Protein AF-A0A2E0QUL5-F1 (afdb_monomer_lite)

Sequence (202 aa):
MITRKQAISIVAEHWNKSILQDGDEFHPSSVELPEECDFWVIHGNSKAYLVDGDHQRLAVGEGGYVVDADTGALEIAGSAQDVLDILQDCRDDKVANGKNYVLAGGTGSRAFHEISAFRKVFACGVHRAREMLKAPERYWFTGKRRLLVSYQAEFEALDIPSEVILLDDVSDVITINWSSRFKWDLQSLSNRIQSVQSDKAK

Structure (mmCIF, N/CA/C/O backbone):
data_AF-A0A2E0QUL5-F1
#
_entry.id   AF-A0A2E0QUL5-F1
#
loop_
_atom_site.group_PDB
_atom_site.id
_atom_site.type_symbol
_atom_site.label_atom_id
_atom_site.label_alt_id
_atom_site.label_comp_id
_atom_site.label_asym_id
_atom_site.label_entity_id
_atom_site.label_seq_id
_atom_site.pdbx_PDB_ins_code
_atom_site.Cartn_x
_atom_site.Cartn_y
_atom_site.Cartn_z
_atom_site.occupancy
_atom_site.B_iso_or_equiv
_atom_site.auth_seq_id
_atom_site.auth_comp_id
_atom_site.auth_asym_id
_atom_site.auth_atom_id
_atom_site.pdbx_PDB_model_num
ATOM 1 N N . MET A 1 1 ? -22.823 -4.609 6.537 1.00 86.50 1 MET A N 1
ATOM 2 C CA . MET A 1 1 ? -22.576 -3.372 7.295 1.00 86.50 1 MET A CA 1
ATOM 3 C C . MET A 1 1 ? -22.876 -3.481 8.795 1.00 86.50 1 MET A C 1
ATOM 5 O O . MET A 1 1 ? -24.026 -3.661 9.190 1.00 86.50 1 MET A O 1
ATOM 9 N N . ILE A 1 2 ? -21.844 -3.369 9.631 1.00 92.94 2 ILE A N 1
ATOM 10 C CA . ILE A 1 2 ? -21.893 -3.238 11.084 1.00 92.94 2 ILE A CA 1
ATOM 11 C C . ILE A 1 2 ? -22.369 -1.837 11.476 1.00 92.94 2 ILE A C 1
ATOM 13 O O . ILE A 1 2 ? -22.166 -0.848 10.770 1.00 92.94 2 ILE A O 1
ATOM 17 N N . THR A 1 3 ? -22.998 -1.748 12.638 1.00 94.25 3 THR A N 1
ATOM 18 C CA . THR A 1 3 ? -23.490 -0.490 13.203 1.00 94.25 3 THR A CA 1
ATOM 19 C C . THR A 1 3 ? -22.372 0.320 13.856 1.00 94.25 3 THR A C 1
ATOM 21 O O . THR A 1 3 ? -21.373 -0.235 14.315 1.00 94.25 3 THR A O 1
ATOM 24 N N . ARG A 1 4 ? -22.609 1.626 14.038 1.00 94.25 4 ARG A N 1
ATOM 25 C CA . ARG A 1 4 ? -21.752 2.519 14.837 1.00 94.25 4 ARG A CA 1
ATOM 26 C C . ARG A 1 4 ? -21.371 1.912 16.193 1.00 94.25 4 ARG A C 1
ATOM 28 O O . ARG A 1 4 ? -20.218 1.970 16.602 1.00 94.25 4 ARG A O 1
ATOM 35 N N . LYS A 1 5 ? -22.342 1.311 16.891 1.00 95.81 5 LYS A N 1
ATOM 36 C CA . LYS A 1 5 ? -22.128 0.699 18.211 1.00 95.81 5 LYS A CA 1
ATOM 37 C C . LYS A 1 5 ? -21.203 -0.520 18.134 1.00 95.81 5 LYS A C 1
ATOM 39 O O . LYS A 1 5 ? -20.378 -0.702 19.020 1.00 95.81 5 LYS A O 1
ATOM 44 N N . GLN A 1 6 ? -21.330 -1.334 17.087 1.00 96.06 6 GLN A N 1
ATOM 45 C CA . GLN A 1 6 ? -20.451 -2.485 16.865 1.00 96.06 6 GLN A CA 1
ATOM 46 C C . GLN A 1 6 ? -19.026 -2.046 16.520 1.00 96.06 6 GLN A C 1
ATOM 48 O O . GLN A 1 6 ? -18.092 -2.591 17.092 1.00 96.06 6 GLN A O 1
ATOM 53 N N . ALA A 1 7 ? -18.858 -1.026 15.672 1.00 95.06 7 ALA A N 1
ATOM 54 C CA . ALA A 1 7 ? -17.540 -0.479 15.34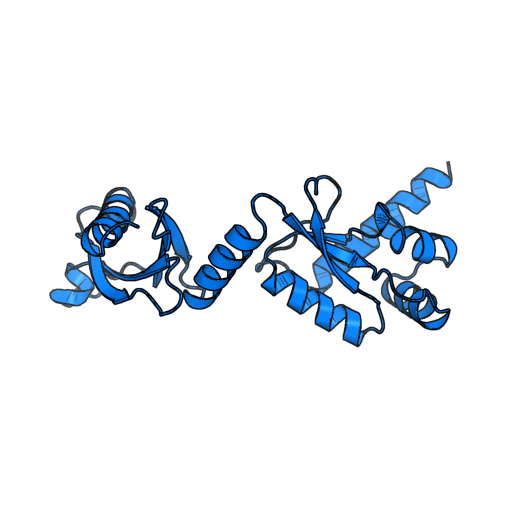8 1.00 95.06 7 ALA A CA 1
ATOM 55 C C . ALA A 1 7 ? -16.811 0.048 16.600 1.00 95.06 7 ALA A C 1
ATOM 57 O O . ALA A 1 7 ? -15.650 -0.279 16.822 1.00 95.06 7 ALA A O 1
ATOM 58 N N . ILE A 1 8 ? -17.518 0.776 17.476 1.00 94.94 8 ILE A N 1
ATOM 59 C CA . ILE A 1 8 ? -16.971 1.218 18.773 1.00 94.94 8 ILE A CA 1
ATOM 60 C C . ILE A 1 8 ? -16.592 0.018 19.653 1.00 94.94 8 ILE A C 1
ATOM 62 O O . ILE A 1 8 ? -15.535 0.037 20.275 1.00 94.94 8 ILE A O 1
ATOM 66 N N . SER A 1 9 ? -17.430 -1.025 19.701 1.00 95.38 9 SER A N 1
ATOM 67 C CA . SER A 1 9 ? -17.146 -2.238 20.486 1.00 95.38 9 SER A CA 1
ATOM 68 C C . SER A 1 9 ? -15.865 -2.926 20.024 1.00 95.38 9 SER A C 1
ATOM 70 O O . SER A 1 9 ? -15.058 -3.309 20.858 1.00 95.38 9 SER A O 1
ATOM 72 N N . ILE A 1 10 ? -15.646 -3.029 18.709 1.00 95.38 10 ILE A N 1
ATOM 73 C CA . ILE A 1 10 ? -14.434 -3.628 18.132 1.00 95.38 10 ILE A CA 1
ATOM 74 C C . ILE A 1 10 ? -13.181 -2.873 18.594 1.00 95.38 10 ILE A C 1
ATOM 76 O O . ILE A 1 10 ? -12.222 -3.495 19.053 1.00 95.38 10 ILE A O 1
ATOM 80 N N . VAL A 1 11 ? -13.202 -1.537 18.534 1.00 93.38 11 VAL A N 1
ATOM 81 C CA . VAL A 1 11 ? -12.082 -0.703 19.003 1.00 93.38 11 VAL A CA 1
ATOM 82 C C . VAL A 1 11 ? -11.875 -0.854 20.511 1.00 93.38 11 VAL A C 1
ATOM 84 O O . VAL A 1 11 ? -10.752 -1.075 20.957 1.00 93.38 11 VAL A O 1
ATOM 87 N N . ALA A 1 12 ? -12.948 -0.806 21.305 1.00 91.25 12 ALA A N 1
ATOM 88 C CA . ALA A 1 12 ? -12.865 -0.965 22.756 1.00 91.25 12 ALA A CA 1
ATOM 89 C C . ALA A 1 12 ? -12.333 -2.352 23.165 1.00 91.25 12 ALA A C 1
ATOM 91 O O . ALA A 1 12 ? -11.541 -2.472 24.096 1.00 91.25 12 ALA A O 1
ATOM 92 N N . GLU A 1 13 ? -12.724 -3.413 22.460 1.00 91.56 13 GLU A N 1
ATOM 93 C CA . GLU A 1 13 ? -12.212 -4.767 22.688 1.00 91.56 13 GLU A CA 1
ATOM 94 C C . GLU A 1 13 ? -10.731 -4.904 22.334 1.00 91.56 13 GLU A C 1
ATOM 96 O O . GLU A 1 13 ? -10.014 -5.636 23.018 1.00 91.56 13 GLU A O 1
ATOM 101 N N . HIS A 1 14 ? -10.271 -4.228 21.278 1.00 89.75 14 HIS A N 1
ATOM 102 C CA . HIS A 1 14 ? -8.849 -4.150 20.955 1.00 89.75 14 HIS A CA 1
ATOM 103 C C . HIS A 1 14 ? -8.080 -3.422 22.064 1.00 89.75 14 HIS A C 1
ATOM 105 O O . HIS A 1 14 ? -7.112 -3.960 22.599 1.00 89.75 14 HIS A O 1
ATOM 111 N N . TRP A 1 15 ? -8.566 -2.247 22.464 1.00 87.25 15 TRP A N 1
ATOM 112 C CA . TRP A 1 15 ? -7.977 -1.422 23.516 1.00 87.25 15 TRP A CA 1
ATOM 113 C C . TRP A 1 15 ? -7.813 -2.180 24.834 1.00 87.25 15 TRP A C 1
ATOM 115 O O . TRP A 1 15 ? -6.724 -2.222 25.398 1.00 87.25 15 TRP A O 1
ATOM 125 N N . ASN A 1 16 ? -8.865 -2.873 25.276 1.00 82.25 16 ASN A N 1
ATOM 126 C CA . ASN A 1 16 ? -8.864 -3.640 26.523 1.00 82.25 16 ASN A CA 1
ATOM 127 C C . ASN A 1 16 ? -7.879 -4.823 26.520 1.00 82.25 16 ASN A C 1
ATOM 129 O O . ASN A 1 16 ? -7.584 -5.379 27.576 1.00 82.25 16 ASN A O 1
ATOM 133 N N . LYS A 1 17 ? -7.395 -5.250 25.347 1.00 83.19 17 LYS A N 1
ATOM 134 C CA . LYS A 1 17 ? -6.366 -6.294 25.214 1.00 83.19 17 LYS A CA 1
ATOM 135 C C . LYS A 1 17 ? -4.947 -5.723 25.200 1.00 83.19 17 LYS A C 1
ATOM 137 O O . LYS A 1 17 ? -3.993 -6.495 25.295 1.00 83.19 17 LYS A O 1
ATOM 142 N N . SER A 1 18 ? -4.789 -4.408 25.059 1.00 73.56 18 SER A N 1
ATOM 143 C CA . SER A 1 18 ? -3.479 -3.770 25.031 1.00 73.56 18 SER A CA 1
ATOM 144 C C . SER A 1 18 ? -2.896 -3.686 26.439 1.00 73.56 18 SER A C 1
ATOM 146 O O . SER A 1 18 ? -3.459 -3.069 27.338 1.00 73.56 18 SER A O 1
ATOM 148 N N . ILE A 1 19 ? -1.715 -4.280 26.619 1.00 59.84 19 ILE A N 1
ATOM 149 C CA . ILE A 1 19 ? -0.973 -4.279 27.893 1.00 59.84 19 ILE A CA 1
ATOM 150 C C . ILE A 1 19 ? -0.558 -2.848 28.289 1.00 59.84 19 ILE A C 1
ATOM 152 O O . ILE A 1 19 ? -0.319 -2.565 29.459 1.00 59.84 19 ILE A O 1
ATOM 156 N N . LEU A 1 20 ? -0.490 -1.931 27.318 1.00 63.38 20 LEU A N 1
ATOM 157 C CA . LEU A 1 20 ? -0.148 -0.524 27.539 1.00 63.38 20 LEU A CA 1
ATOM 158 C C . LEU A 1 20 ? -1.301 0.287 28.153 1.00 63.38 20 LEU A C 1
ATOM 160 O O . LEU A 1 20 ? -1.063 1.386 28.643 1.00 63.38 20 LEU A O 1
ATOM 164 N N . GLN A 1 21 ? -2.523 -0.248 28.125 1.00 64.06 21 GLN A N 1
ATOM 165 C CA . GLN A 1 21 ? -3.767 0.433 28.495 1.00 64.06 21 GLN A CA 1
ATOM 166 C C . GLN A 1 21 ? -4.356 -0.110 29.816 1.00 64.06 21 GLN A C 1
ATOM 168 O O . GLN A 1 21 ? -5.549 0.053 30.069 1.00 64.06 21 GLN A O 1
ATOM 173 N N . ASP A 1 22 ? -3.555 -0.817 30.629 1.00 64.75 22 ASP A N 1
ATOM 174 C CA . ASP A 1 22 ? -4.022 -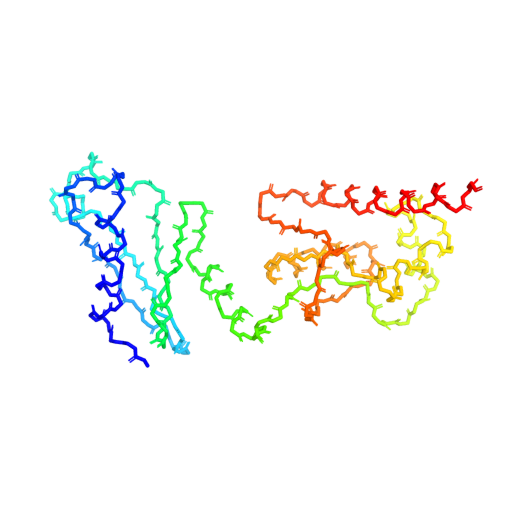1.636 31.760 1.00 64.75 22 ASP A CA 1
ATOM 175 C C . ASP A 1 22 ? -4.986 -0.881 32.700 1.00 64.75 22 ASP A C 1
ATOM 177 O O . ASP A 1 22 ? -4.625 0.081 33.389 1.00 64.75 22 ASP A O 1
ATOM 181 N N . GLY A 1 23 ? -6.242 -1.337 32.701 1.00 69.06 23 GLY A N 1
ATOM 182 C CA . GLY A 1 23 ? -7.331 -0.831 33.535 1.00 69.06 23 GLY A CA 1
ATOM 183 C C . GLY A 1 23 ? -8.095 0.390 33.009 1.00 69.06 23 GLY A C 1
ATOM 184 O O . GLY A 1 23 ? -9.089 0.754 33.637 1.00 69.06 23 GLY A O 1
ATOM 185 N N . ASP A 1 24 ? -7.697 1.001 31.887 1.00 78.69 24 ASP A N 1
ATOM 186 C CA . ASP A 1 24 ? -8.374 2.187 31.346 1.00 78.69 24 ASP A CA 1
ATOM 187 C C . ASP A 1 24 ? -9.424 1.852 30.279 1.00 78.69 24 ASP A C 1
ATOM 189 O O . ASP A 1 24 ? -9.176 1.134 29.312 1.00 78.69 24 ASP A O 1
ATOM 193 N N . GLU A 1 25 ? -10.611 2.443 30.428 1.00 88.12 25 GLU A N 1
ATOM 194 C CA . GLU A 1 25 ? -11.714 2.325 29.472 1.00 88.12 25 GLU A CA 1
ATOM 195 C C . GLU A 1 25 ? -11.458 3.206 28.238 1.00 88.12 25 GLU A C 1
ATOM 197 O O . GLU A 1 25 ? -11.188 4.404 28.369 1.00 88.12 25 GLU A O 1
ATOM 202 N N . PHE A 1 26 ? -11.603 2.641 27.036 1.00 90.38 26 PHE A N 1
ATOM 203 C CA . PHE A 1 26 ? -11.605 3.418 25.797 1.00 90.38 26 PHE A CA 1
ATOM 204 C C . PHE A 1 26 ? -12.812 4.361 25.730 1.00 90.38 26 PHE A C 1
ATOM 206 O O . PHE A 1 26 ? -13.955 3.952 25.941 1.00 90.38 26 PHE A O 1
ATOM 213 N N . HIS A 1 27 ? -12.573 5.610 25.342 1.00 91.25 27 HIS A N 1
ATOM 214 C CA . HIS A 1 27 ? -13.607 6.597 25.081 1.00 91.25 27 HIS A CA 1
ATOM 215 C C . HIS A 1 27 ? -13.456 7.187 23.671 1.00 91.25 27 HIS A C 1
ATOM 217 O O . HIS A 1 27 ? -12.424 7.795 23.368 1.00 91.25 27 HIS A O 1
ATOM 223 N N . PRO A 1 28 ? -14.467 7.049 22.793 1.00 92.31 28 PRO A N 1
ATOM 224 C CA . PRO A 1 28 ? -14.422 7.660 21.473 1.00 92.31 28 PRO A CA 1
ATOM 225 C C . PRO A 1 28 ? -14.626 9.178 21.572 1.00 92.31 28 PRO A C 1
ATOM 227 O O . PRO A 1 28 ? -15.587 9.640 22.184 1.00 92.31 28 PRO A O 1
ATOM 230 N N . SER A 1 29 ? -13.759 9.955 20.928 1.00 91.19 29 SER A N 1
ATOM 231 C CA . SER A 1 29 ? -13.902 11.407 20.770 1.00 91.19 29 SER A CA 1
ATOM 232 C C . SER A 1 29 ? -14.661 11.778 19.493 1.00 91.19 29 SER A C 1
ATOM 234 O O . SER A 1 29 ? -15.444 12.727 19.496 1.00 91.19 29 SER A O 1
ATOM 236 N N . SER A 1 30 ? -14.491 11.010 18.415 1.00 91.88 30 SER A N 1
ATOM 237 C CA . SER A 1 30 ? -15.282 11.128 17.189 1.00 91.88 30 SER A CA 1
ATOM 238 C C . SER A 1 30 ? -15.521 9.757 16.562 1.00 91.88 30 SER A C 1
ATOM 240 O O . SER A 1 30 ? -14.731 8.827 16.722 1.00 91.88 30 SER A O 1
ATOM 242 N N . VAL A 1 31 ? -16.666 9.612 15.895 1.00 93.31 31 VAL A N 1
ATOM 243 C CA . VAL A 1 31 ? -17.045 8.383 15.192 1.00 93.31 31 VAL A CA 1
ATOM 244 C C . VAL A 1 31 ? -17.824 8.775 13.956 1.00 93.31 31 VAL A C 1
ATOM 246 O O . VAL A 1 31 ? -18.965 9.232 14.062 1.00 93.31 31 VAL A O 1
ATOM 249 N N . GLU A 1 32 ? -17.208 8.572 12.806 1.00 92.31 32 GLU A N 1
ATOM 250 C CA . GLU A 1 32 ? -17.724 9.008 11.520 1.00 92.31 32 GLU A CA 1
ATOM 251 C C . GLU A 1 32 ? -17.756 7.832 10.549 1.00 92.31 32 GLU A C 1
ATOM 253 O O . GLU A 1 32 ? -16.922 6.929 10.594 1.00 92.31 32 GLU A O 1
ATOM 258 N N . LEU A 1 33 ? -18.756 7.839 9.674 1.00 88.44 33 LEU A N 1
ATOM 259 C CA . LEU A 1 33 ? -18.809 6.995 8.490 1.00 88.44 33 LEU A CA 1
ATOM 260 C C . LEU A 1 33 ? -18.821 7.968 7.310 1.00 88.44 33 LEU A C 1
ATOM 262 O O . LEU A 1 33 ? -19.890 8.506 7.012 1.00 88.44 33 LEU A O 1
ATOM 266 N N . PRO A 1 34 ? -17.650 8.291 6.730 1.00 79.75 34 PRO A N 1
ATOM 267 C CA . PRO A 1 34 ? -17.569 9.226 5.615 1.00 79.75 34 PRO A CA 1
ATOM 268 C C . PRO A 1 34 ? -18.486 8.795 4.463 1.00 79.75 34 PRO A C 1
ATOM 270 O O . PRO A 1 34 ? -18.696 7.598 4.252 1.00 79.75 34 PRO A O 1
ATOM 273 N N . GLU A 1 35 ? -19.025 9.764 3.718 1.00 66.38 35 GLU A N 1
ATOM 274 C CA . GLU A 1 35 ? -19.791 9.481 2.499 1.00 66.38 35 GLU A CA 1
ATOM 275 C C . GLU A 1 35 ? -18.907 8.676 1.522 1.00 66.38 35 GLU A C 1
ATOM 277 O O . GLU A 1 35 ? -17.715 8.956 1.401 1.00 66.38 35 GLU A O 1
ATOM 282 N N . GLU A 1 36 ? -19.480 7.646 0.882 1.00 64.38 36 GLU A N 1
ATOM 283 C CA . GLU A 1 36 ? -18.771 6.510 0.239 1.00 64.38 36 GLU A CA 1
ATOM 284 C C . GLU A 1 36 ? -18.286 5.452 1.261 1.00 64.38 36 GLU A C 1
ATOM 286 O O . GLU A 1 36 ? -17.096 5.208 1.497 1.00 64.38 36 GLU A O 1
ATOM 291 N N . CYS A 1 37 ? -19.305 4.863 1.900 1.00 64.88 37 CYS A N 1
ATOM 292 C CA . CYS A 1 37 ? -19.315 4.079 3.133 1.00 64.88 37 CYS A CA 1
ATOM 293 C C . CYS A 1 37 ? -18.681 2.680 3.047 1.00 64.88 37 CYS A C 1
ATOM 295 O O . CYS A 1 37 ? -19.397 1.683 2.968 1.00 64.88 37 CYS A O 1
ATOM 297 N N . ASP A 1 38 ? -17.364 2.591 3.192 1.00 86.12 38 ASP A N 1
ATOM 298 C CA . ASP A 1 38 ? -16.690 1.298 3.379 1.00 86.12 38 ASP A CA 1
ATOM 299 C C . ASP A 1 38 ? -16.093 1.096 4.776 1.00 86.12 38 ASP A C 1
ATOM 301 O O . ASP A 1 38 ? -15.853 -0.047 5.170 1.00 86.12 38 ASP A O 1
ATOM 305 N N . PHE A 1 39 ? -15.850 2.176 5.527 1.00 92.56 39 PHE A N 1
ATOM 306 C CA . PHE A 1 39 ? -15.102 2.124 6.784 1.00 92.56 39 PHE A CA 1
ATOM 307 C C . PHE A 1 39 ? -15.587 3.161 7.799 1.00 92.56 39 PHE A C 1
ATOM 309 O O 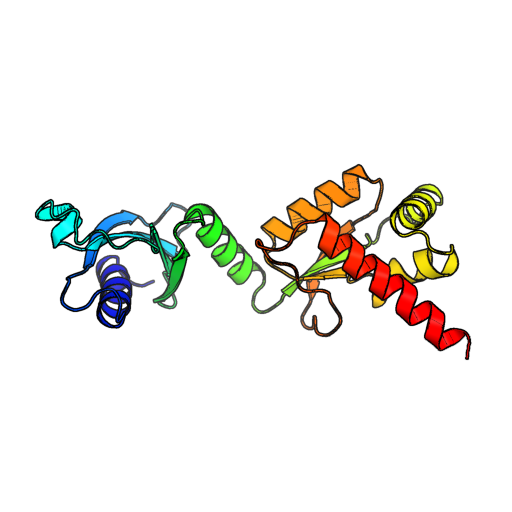. PHE A 1 39 ? -15.751 4.337 7.474 1.00 92.56 39 PHE A O 1
ATOM 316 N N . TRP A 1 40 ? -15.749 2.736 9.049 1.00 94.44 40 TRP A N 1
ATOM 317 C CA . TRP A 1 40 ? -15.887 3.632 10.192 1.00 94.44 40 TRP A CA 1
ATOM 318 C C . TRP A 1 40 ? -14.525 4.221 10.550 1.00 94.44 40 TRP A C 1
ATOM 320 O O . TRP A 1 40 ? -13.572 3.473 10.759 1.00 94.44 40 TRP A O 1
ATOM 330 N N . VAL A 1 41 ? -14.456 5.542 10.683 1.00 93.19 41 VAL A N 1
ATOM 331 C CA . VAL A 1 41 ? -13.294 6.258 11.214 1.00 93.19 41 VAL A CA 1
ATOM 332 C C . VAL A 1 41 ? -13.607 6.658 12.649 1.00 93.19 41 VAL A C 1
ATOM 334 O O . VAL A 1 41 ? -14.584 7.361 12.919 1.00 93.19 41 VAL A O 1
ATOM 337 N N . ILE A 1 42 ? -12.807 6.165 13.587 1.00 93.19 42 ILE A N 1
ATOM 338 C CA . ILE A 1 42 ? -12.995 6.384 15.019 1.00 93.19 42 ILE A CA 1
ATOM 339 C C . ILE A 1 42 ? -11.736 7.030 15.575 1.00 93.19 42 ILE A C 1
ATOM 341 O O . ILE A 1 42 ? -10.644 6.489 15.440 1.00 93.19 42 ILE A O 1
ATOM 345 N N . HIS A 1 43 ? -11.897 8.152 16.264 1.00 91.00 43 HIS A N 1
ATOM 346 C CA . HIS A 1 43 ? -10.863 8.691 17.137 1.00 91.00 43 HIS A CA 1
ATOM 347 C C . HIS A 1 43 ? -11.285 8.501 18.585 1.00 91.00 43 HIS A C 1
ATOM 349 O O . HIS A 1 43 ? -12.472 8.513 18.916 1.00 91.00 43 HIS A O 1
ATOM 355 N N . GLY A 1 44 ? -10.309 8.322 19.462 1.00 90.06 44 GLY A N 1
ATOM 356 C CA . GLY A 1 44 ? -10.558 8.174 20.883 1.00 90.06 44 GLY A CA 1
ATOM 357 C C . GLY A 1 44 ? -9.275 7.968 21.658 1.00 90.06 44 GLY A C 1
ATOM 358 O O . GLY A 1 44 ? -8.187 7.878 21.092 1.00 90.06 44 GLY A O 1
ATOM 359 N N . ASN A 1 45 ? -9.418 7.929 22.971 1.00 89.44 45 ASN A N 1
ATOM 360 C CA . ASN A 1 45 ? -8.321 7.714 23.899 1.00 89.44 45 ASN A CA 1
ATOM 361 C C . ASN A 1 45 ? -8.878 7.146 25.214 1.00 89.44 45 ASN A C 1
ATOM 363 O O . ASN A 1 45 ? -10.045 6.754 25.260 1.00 89.44 45 ASN A O 1
ATOM 367 N N . SER A 1 46 ? -8.089 7.117 26.288 1.00 89.25 46 SER A N 1
ATOM 368 C CA . SER A 1 46 ? -8.609 6.718 27.591 1.00 89.25 46 SER A CA 1
ATOM 369 C C . SER A 1 46 ? -9.690 7.696 28.050 1.00 89.25 46 SER A C 1
ATOM 371 O O . SER A 1 46 ? -9.624 8.913 27.832 1.00 89.25 46 SER A O 1
ATOM 373 N N . LYS A 1 47 ? -10.704 7.160 28.721 1.00 89.69 47 LYS A N 1
ATOM 374 C CA . LYS A 1 47 ? -11.736 7.953 29.382 1.00 89.69 47 LYS A CA 1
ATOM 375 C C . LYS A 1 47 ? -11.144 8.877 30.442 1.00 89.69 47 LYS A C 1
ATOM 377 O O . LYS A 1 47 ? -11.527 10.040 30.493 1.00 89.69 47 LYS A O 1
ATOM 382 N N . ALA A 1 48 ? -10.184 8.385 31.225 1.00 89.75 48 ALA A N 1
ATOM 383 C CA . ALA A 1 48 ? -9.499 9.178 32.241 1.00 89.75 48 ALA A CA 1
ATOM 384 C C . ALA A 1 48 ? -8.843 10.430 31.632 1.00 89.75 48 ALA A C 1
ATOM 386 O O . ALA A 1 48 ? -8.944 11.519 32.189 1.00 89.75 48 ALA A O 1
ATOM 387 N N . TYR A 1 49 ? -8.253 10.311 30.441 1.00 90.06 49 TYR A N 1
ATOM 388 C CA . TYR A 1 49 ? -7.696 11.455 29.730 1.00 90.06 49 TYR A CA 1
ATOM 389 C C . TYR A 1 49 ? -8.773 12.382 29.148 1.00 90.06 49 TYR A C 1
ATOM 391 O O . TYR A 1 49 ? -8.763 13.583 29.412 1.00 90.06 49 TYR A O 1
ATOM 399 N N . LEU A 1 50 ? -9.699 11.845 28.346 1.00 89.38 50 LEU A N 1
ATOM 400 C CA . LEU A 1 50 ? -10.646 12.667 27.578 1.00 89.38 50 LEU A CA 1
ATOM 401 C C . LEU A 1 50 ? -11.772 13.268 28.420 1.00 89.38 50 LEU A C 1
ATOM 403 O O . LEU A 1 50 ? -12.252 14.356 28.105 1.00 89.38 50 LEU A O 1
ATOM 407 N N . VAL A 1 51 ? -12.226 12.544 29.443 1.00 91.19 51 VAL A N 1
ATOM 408 C CA . VAL A 1 51 ? -13.382 12.911 30.271 1.00 91.19 51 VAL A CA 1
ATOM 409 C C . VAL A 1 51 ? -12.929 13.485 31.607 1.00 91.19 51 VAL A C 1
ATOM 411 O O . VAL A 1 51 ? -13.409 14.548 31.996 1.00 91.19 51 VAL A O 1
ATOM 414 N N . ASP A 1 52 ? -11.994 12.814 32.285 1.00 90.88 52 ASP A N 1
ATOM 415 C CA . ASP A 1 52 ? -11.577 13.201 33.641 1.00 90.88 52 ASP A CA 1
ATOM 416 C C . ASP A 1 52 ? -10.395 14.194 33.645 1.00 90.88 52 ASP A C 1
ATOM 418 O O . ASP A 1 52 ? -10.085 14.788 34.678 1.00 90.88 52 ASP A O 1
ATOM 422 N N . GLY A 1 53 ? -9.759 14.422 32.488 1.00 89.88 53 GLY A N 1
ATOM 423 C CA . GLY A 1 53 ? -8.649 15.365 32.326 1.00 89.88 53 GLY A CA 1
ATOM 424 C C . GLY A 1 53 ? -7.310 14.870 32.884 1.00 89.88 53 GLY A C 1
ATOM 425 O O . GLY A 1 53 ? -6.400 15.675 33.100 1.00 89.88 53 GLY A O 1
ATOM 426 N N . ASP A 1 54 ? -7.160 13.566 33.130 1.00 91.00 54 ASP A N 1
ATOM 427 C CA . ASP A 1 54 ? -5.908 12.984 33.608 1.00 91.00 54 ASP A CA 1
ATOM 428 C C . ASP A 1 54 ? -4.903 12.820 32.461 1.00 91.00 54 ASP A C 1
ATOM 430 O O . ASP A 1 54 ? -4.860 11.819 31.741 1.00 91.00 54 ASP A O 1
ATOM 434 N N . HIS A 1 55 ? -4.043 13.824 32.309 1.00 88.69 55 HIS A N 1
ATOM 435 C CA . HIS A 1 55 ? -2.976 13.840 31.312 1.00 88.69 55 HIS A CA 1
ATOM 436 C C . HIS A 1 55 ? -1.952 12.701 31.464 1.00 88.69 55 HIS A C 1
ATOM 438 O O . HIS A 1 55 ? -1.244 12.418 30.498 1.00 88.69 55 HIS A O 1
ATOM 444 N N . GLN A 1 56 ? -1.863 12.030 32.623 1.00 87.44 56 GLN A N 1
ATOM 445 C CA . GLN A 1 56 ? -0.984 10.864 32.797 1.00 87.44 56 GLN A CA 1
ATOM 446 C C . GLN A 1 56 ? -1.526 9.610 32.104 1.00 87.44 56 GLN A C 1
ATOM 448 O O . GLN A 1 56 ? -0.767 8.673 31.864 1.00 87.44 56 GLN A O 1
ATOM 453 N N . ARG A 1 57 ? -2.818 9.600 31.762 1.00 85.69 57 ARG A N 1
ATOM 454 C CA . ARG A 1 57 ? -3.504 8.495 31.082 1.00 85.69 57 ARG A CA 1
ATOM 455 C C . ARG A 1 57 ? -3.668 8.721 29.581 1.00 85.69 57 ARG A C 1
ATOM 457 O O . ARG A 1 57 ? -4.434 8.007 28.938 1.00 85.69 57 ARG A O 1
ATOM 464 N N . LEU A 1 58 ? -2.985 9.710 29.002 1.00 84.94 58 LEU A N 1
ATOM 465 C CA . LEU A 1 58 ? -2.957 9.876 27.552 1.00 84.94 58 LEU A CA 1
ATOM 466 C C . LEU A 1 58 ? -2.272 8.658 26.919 1.00 84.94 58 LEU A C 1
ATOM 468 O O . LEU A 1 58 ? -1.063 8.472 27.064 1.00 84.94 58 LEU A O 1
ATOM 472 N N . ALA A 1 59 ? -3.027 7.870 26.161 1.00 79.00 59 ALA A N 1
ATOM 473 C CA . ALA A 1 59 ? -2.460 6.822 25.332 1.00 79.00 59 ALA A CA 1
ATOM 474 C C . ALA A 1 59 ? -1.743 7.463 24.140 1.00 79.00 59 ALA A C 1
ATOM 476 O O . ALA A 1 59 ? -2.373 8.008 23.229 1.00 79.00 59 ALA A O 1
ATOM 477 N N . VAL A 1 60 ? -0.413 7.426 24.172 1.00 71.12 60 VAL A N 1
ATOM 478 C CA . VAL A 1 60 ? 0.448 7.897 23.088 1.00 71.12 60 VAL A CA 1
ATOM 479 C C . VAL A 1 60 ? 0.779 6.715 22.186 1.00 71.12 60 VAL A C 1
ATOM 481 O O . VAL A 1 60 ? 1.248 5.688 22.665 1.00 71.12 60 VAL A O 1
ATOM 484 N N . GLY A 1 61 ? 0.591 6.876 20.878 1.00 62.97 61 GLY A N 1
ATOM 485 C CA . GLY A 1 61 ? 0.955 5.853 19.893 1.00 62.97 61 GLY A CA 1
ATOM 486 C C . GLY A 1 61 ? -0.189 5.425 18.984 1.00 62.97 61 GLY A C 1
ATOM 487 O O . GLY A 1 61 ? 0.098 4.985 17.880 1.00 62.97 61 GLY A O 1
ATOM 488 N N . GLU A 1 62 ? -1.442 5.634 19.389 1.00 64.88 62 GLU A N 1
ATOM 489 C CA . GLU A 1 62 ? -2.644 5.273 18.626 1.00 64.88 62 GLU A CA 1
ATOM 490 C C . GLU A 1 62 ? -3.545 6.511 18.517 1.00 64.88 62 GLU A C 1
ATOM 492 O O . GLU A 1 62 ? -4.054 7.014 19.519 1.00 64.88 62 GLU A O 1
ATOM 497 N N . GLY A 1 63 ? -3.659 7.071 17.310 1.00 70.12 63 GLY A N 1
ATOM 498 C CA . GLY A 1 63 ? -4.340 8.352 17.067 1.00 70.12 63 GLY A CA 1
ATOM 499 C C . GLY A 1 63 ? -5.715 8.227 16.410 1.00 70.12 63 GLY A C 1
ATOM 500 O O . GLY A 1 63 ? -6.507 9.172 16.443 1.00 70.12 63 GLY A O 1
ATOM 501 N N . GLY A 1 64 ? -6.012 7.071 15.819 1.00 87.62 64 GLY A N 1
ATOM 502 C CA . GLY A 1 64 ? -7.240 6.817 15.076 1.00 87.62 64 GLY A CA 1
ATOM 503 C C . GLY A 1 64 ? -7.374 5.349 14.690 1.00 87.62 64 GLY A C 1
ATOM 504 O O . GLY A 1 64 ? -6.394 4.610 14.649 1.00 87.62 64 GLY A O 1
ATOM 505 N N . TYR A 1 65 ? -8.599 4.935 14.414 1.00 91.62 65 TYR A N 1
ATOM 506 C CA . TYR A 1 65 ? -8.971 3.564 14.098 1.00 91.62 65 TYR A CA 1
ATOM 507 C C . TYR A 1 65 ? -9.842 3.565 12.852 1.00 91.62 65 TYR A C 1
ATOM 509 O O . TYR A 1 65 ? -10.743 4.398 12.717 1.00 91.62 65 TYR A O 1
ATOM 517 N N . VAL A 1 66 ? -9.597 2.609 11.966 1.00 93.94 66 VAL A N 1
ATOM 518 C CA . VAL A 1 66 ? -10.393 2.387 10.763 1.00 93.94 66 VAL A CA 1
ATOM 519 C C . VAL A 1 66 ? -10.997 0.993 10.867 1.00 93.94 66 VAL A C 1
ATOM 521 O O . VAL A 1 66 ? -10.272 0.007 10.963 1.00 93.94 66 VAL A O 1
ATOM 524 N N . VAL A 1 67 ? -12.327 0.903 10.895 1.00 95.06 67 VAL A N 1
ATOM 525 C CA . VAL A 1 67 ? -13.046 -0.376 10.988 1.00 95.06 67 VAL A CA 1
ATOM 526 C C . VAL A 1 67 ? -13.823 -0.611 9.708 1.00 95.06 67 VAL A C 1
ATOM 528 O O . VAL A 1 67 ? -14.715 0.169 9.377 1.00 95.06 67 VAL A O 1
ATOM 531 N N . ASP A 1 68 ? -13.528 -1.702 9.010 1.00 94.06 68 ASP A N 1
ATOM 532 C CA . ASP A 1 68 ? -14.269 -2.111 7.822 1.00 94.06 68 ASP A CA 1
ATOM 533 C C . ASP A 1 68 ? -15.746 -2.305 8.164 1.00 94.06 68 ASP A C 1
ATOM 535 O O . ASP A 1 68 ? -16.118 -3.069 9.062 1.00 94.06 68 ASP A O 1
ATOM 539 N N . ALA A 1 69 ? -16.599 -1.572 7.454 1.00 93.25 69 ALA A N 1
ATOM 540 C CA . ALA A 1 69 ? -18.010 -1.538 7.755 1.00 93.25 69 ALA A CA 1
ATOM 541 C C . ALA A 1 69 ? -18.680 -2.885 7.459 1.00 93.25 69 ALA A C 1
ATOM 543 O O . ALA A 1 69 ? -19.700 -3.171 8.066 1.00 93.25 69 ALA A O 1
ATOM 544 N N . ASP A 1 70 ? -18.149 -3.745 6.597 1.00 91.50 70 ASP A N 1
ATOM 545 C CA . ASP A 1 70 ? -18.765 -5.030 6.260 1.00 91.50 70 ASP A CA 1
ATOM 546 C C . ASP A 1 70 ? -18.181 -6.207 7.028 1.00 91.50 70 ASP A C 1
ATOM 548 O O . ASP A 1 70 ? -18.936 -7.075 7.471 1.00 91.50 70 ASP A O 1
ATOM 552 N N . THR A 1 71 ? -16.864 -6.224 7.211 1.00 92.00 71 THR A N 1
ATOM 553 C CA . THR A 1 71 ? -16.148 -7.346 7.830 1.00 92.00 71 THR A CA 1
ATOM 554 C C . THR A 1 71 ? -15.854 -7.125 9.310 1.00 92.00 71 THR A C 1
ATOM 556 O O . THR A 1 71 ? -15.659 -8.095 10.041 1.00 92.00 71 THR A O 1
ATOM 559 N N . GLY A 1 72 ? -15.829 -5.871 9.771 1.00 93.62 72 GLY A N 1
ATOM 560 C CA . GLY A 1 72 ? -15.373 -5.516 11.113 1.00 93.62 72 GLY A CA 1
ATOM 561 C C . GLY A 1 72 ? -13.860 -5.639 11.313 1.00 93.62 72 GLY A C 1
ATOM 562 O O . GLY A 1 72 ? -13.406 -5.579 12.454 1.00 93.62 72 GLY A O 1
ATOM 563 N N . ALA A 1 73 ? -13.078 -5.819 10.242 1.00 93.81 73 ALA A N 1
ATOM 564 C CA . ALA A 1 73 ? -11.621 -5.763 10.314 1.00 93.81 73 ALA A CA 1
ATOM 565 C C . ALA A 1 73 ? -11.166 -4.390 10.834 1.00 93.81 73 ALA A C 1
ATOM 567 O O . ALA A 1 73 ? -11.730 -3.368 10.447 1.00 93.81 73 ALA A O 1
ATOM 568 N N . LEU A 1 74 ? -10.170 -4.379 11.722 1.00 93.25 74 LEU A N 1
ATOM 569 C CA . LEU A 1 74 ? -9.666 -3.183 12.395 1.00 93.25 74 LEU A CA 1
ATOM 570 C C . LEU A 1 74 ? -8.235 -2.883 11.945 1.00 93.25 74 LEU A C 1
ATOM 572 O O . LEU A 1 74 ? -7.357 -3.726 12.108 1.00 93.25 74 LEU A O 1
ATOM 576 N N . GLU A 1 75 ? -8.012 -1.657 11.485 1.00 92.00 75 GLU A N 1
ATOM 577 C CA . GLU A 1 75 ? -6.701 -1.063 11.223 1.00 92.00 75 GLU A CA 1
ATOM 578 C C . GLU A 1 75 ? -6.460 0.118 12.174 1.00 92.00 75 GLU A C 1
ATOM 580 O O . GLU A 1 75 ? -7.390 0.849 12.535 1.00 92.00 75 GLU A O 1
ATOM 585 N N . ILE A 1 76 ? -5.209 0.304 12.603 1.00 89.44 76 ILE A N 1
ATOM 586 C CA . ILE A 1 76 ? -4.843 1.250 13.668 1.00 89.44 76 ILE A CA 1
ATOM 587 C C . ILE A 1 76 ? -3.852 2.274 13.132 1.00 89.44 76 ILE A C 1
ATOM 589 O O . ILE A 1 76 ? -2.786 1.922 12.628 1.00 89.44 76 ILE A O 1
ATOM 593 N N . ALA A 1 77 ? -4.188 3.551 13.293 1.00 85.44 77 ALA A N 1
ATOM 594 C CA . ALA A 1 77 ? -3.299 4.657 12.992 1.00 85.44 77 ALA A CA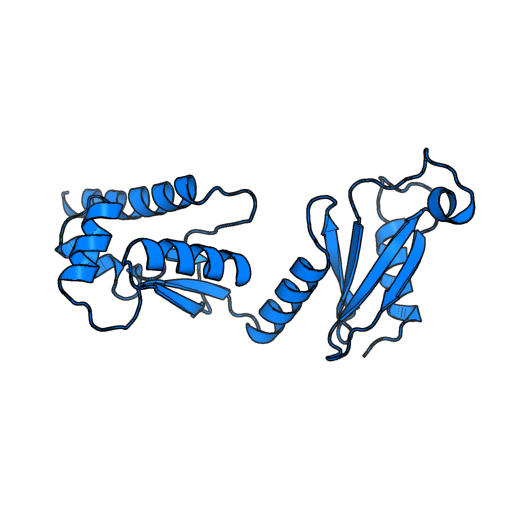 1
ATOM 595 C C . ALA A 1 77 ? -2.285 4.857 14.108 1.00 85.44 77 ALA A C 1
ATOM 597 O O . ALA A 1 77 ? -2.619 5.336 15.198 1.00 85.44 77 ALA A O 1
ATOM 598 N N . GLY A 1 78 ? -1.029 4.529 13.802 1.00 79.44 78 GLY A N 1
ATOM 599 C CA . GLY A 1 78 ? 0.096 4.906 14.642 1.00 79.44 78 GLY A CA 1
ATOM 600 C C . GLY A 1 78 ? 0.202 6.429 14.782 1.00 79.44 78 GLY A C 1
ATOM 601 O O . GLY A 1 78 ? -0.224 7.175 13.906 1.00 79.44 78 GLY A O 1
ATOM 602 N N . SER A 1 79 ? 0.838 6.918 15.846 1.00 72.75 79 SER A N 1
ATOM 603 C CA . SER A 1 79 ? 0.995 8.362 16.112 1.00 72.75 79 SER A CA 1
ATOM 604 C C . SER A 1 79 ? 1.685 9.167 14.999 1.00 72.75 79 SER A C 1
ATOM 606 O O . SER A 1 79 ? 1.535 10.385 14.944 1.00 72.75 79 SER A O 1
ATOM 608 N N . ALA A 1 80 ? 2.448 8.505 14.128 1.00 74.38 80 ALA A N 1
ATOM 609 C CA . ALA A 1 80 ? 3.120 9.112 12.979 1.00 74.38 80 ALA A CA 1
ATOM 610 C C . ALA A 1 80 ? 2.356 8.940 11.651 1.00 74.38 80 ALA A C 1
ATOM 612 O O . ALA A 1 80 ? 2.888 9.292 10.600 1.00 74.38 80 ALA A O 1
ATOM 613 N N . GLN A 1 81 ? 1.153 8.362 11.675 1.00 78.75 81 GLN A N 1
ATOM 614 C CA . GLN A 1 81 ? 0.341 8.086 10.493 1.00 78.75 81 GLN A CA 1
ATOM 615 C C . GLN A 1 81 ? -0.962 8.882 10.539 1.00 78.75 81 GLN A C 1
ATOM 617 O O . GLN A 1 81 ? -1.628 8.949 11.570 1.00 78.75 81 GLN A O 1
ATOM 622 N N . ASP A 1 82 ? -1.333 9.468 9.403 1.00 85.81 82 ASP A N 1
ATOM 623 C CA . ASP A 1 82 ? -2.646 10.084 9.236 1.00 85.81 82 ASP A CA 1
ATOM 624 C C . ASP A 1 82 ? -3.716 8.982 9.085 1.00 85.81 82 ASP A C 1
ATOM 626 O O . ASP A 1 82 ? -3.509 7.960 8.426 1.00 85.81 82 ASP A O 1
ATOM 630 N N . VAL A 1 83 ? -4.876 9.169 9.712 1.00 86.75 83 VAL A N 1
ATOM 631 C CA . VAL A 1 83 ? -6.001 8.233 9.605 1.00 86.75 83 VAL A CA 1
ATOM 632 C C . VAL A 1 83 ? -6.583 8.207 8.188 1.00 86.75 83 VAL A C 1
ATOM 634 O O . VAL A 1 83 ? -7.031 7.159 7.727 1.00 86.75 83 VAL A O 1
ATOM 637 N N . LEU A 1 84 ? -6.547 9.338 7.471 1.00 86.44 84 LEU A N 1
ATOM 638 C CA . LEU A 1 84 ? -7.047 9.445 6.097 1.00 86.44 84 LEU A CA 1
ATOM 639 C C . LEU A 1 84 ? -6.181 8.641 5.128 1.00 86.44 84 LEU A C 1
ATOM 641 O O . LEU A 1 84 ? -6.680 8.019 4.193 1.00 86.44 84 LEU A O 1
ATOM 645 N N . ASP A 1 85 ? -4.886 8.613 5.404 1.00 87.75 85 ASP A N 1
ATOM 646 C CA . ASP A 1 85 ? -3.899 7.819 4.693 1.00 87.75 85 ASP A CA 1
ATOM 647 C C . ASP A 1 85 ? -4.157 6.312 4.848 1.00 87.75 85 ASP A C 1
ATOM 649 O O . ASP A 1 85 ? -4.080 5.559 3.876 1.00 87.75 85 ASP A O 1
ATOM 653 N N . ILE A 1 86 ? -4.505 5.867 6.059 1.00 88.94 86 ILE A N 1
ATOM 654 C CA . ILE A 1 86 ? -4.872 4.467 6.325 1.00 88.94 86 ILE A CA 1
ATOM 655 C C . ILE A 1 86 ? -6.216 4.127 5.698 1.00 88.94 86 ILE A C 1
ATOM 657 O O . ILE A 1 86 ? -6.364 3.058 5.111 1.00 88.94 86 ILE A O 1
ATOM 661 N N . LEU A 1 87 ? -7.185 5.040 5.765 1.00 89.56 87 LEU A N 1
ATOM 662 C CA . LEU A 1 87 ? -8.469 4.874 5.094 1.00 89.56 87 LEU A CA 1
ATOM 663 C C . LEU A 1 87 ? -8.283 4.680 3.583 1.00 89.56 87 LEU A C 1
ATOM 665 O O . LEU A 1 87 ? -8.909 3.796 2.995 1.00 89.56 87 LEU A O 1
ATOM 669 N N . GLN A 1 88 ? -7.411 5.474 2.956 1.00 90.06 88 GLN A N 1
ATOM 670 C CA . GLN A 1 88 ? -7.081 5.307 1.544 1.00 90.06 88 GLN A CA 1
ATOM 671 C C . GLN A 1 88 ? -6.397 3.962 1.279 1.00 90.06 88 GLN A C 1
ATOM 673 O O . GLN A 1 88 ? -6.783 3.283 0.331 1.00 90.06 88 GLN A O 1
ATOM 678 N N . ASP A 1 89 ? -5.450 3.538 2.124 1.00 90.88 89 ASP A N 1
ATOM 679 C CA . ASP A 1 89 ? -4.810 2.223 1.997 1.00 90.88 89 ASP A CA 1
ATOM 680 C C . ASP A 1 89 ? -5.835 1.078 2.071 1.00 90.88 89 ASP A C 1
ATOM 682 O O . ASP A 1 89 ? -5.773 0.152 1.267 1.00 90.88 89 ASP A O 1
ATOM 686 N N . CYS A 1 90 ? -6.812 1.156 2.979 1.00 91.00 90 CYS A N 1
ATOM 687 C CA . CYS A 1 90 ? -7.865 0.146 3.105 1.00 91.00 90 CYS A CA 1
ATOM 688 C C . CYS A 1 90 ? -8.760 0.088 1.854 1.00 91.00 90 CYS A C 1
ATOM 690 O O . CYS A 1 90 ? -9.135 -0.990 1.387 1.00 91.00 90 CYS A O 1
ATOM 692 N N . ARG A 1 91 ? -9.095 1.251 1.280 1.00 91.44 91 ARG A N 1
ATOM 693 C CA . ARG A 1 91 ? -9.843 1.342 0.015 1.00 91.44 91 ARG A CA 1
ATOM 694 C C . ARG A 1 91 ? -9.037 0.778 -1.151 1.00 91.44 91 ARG A C 1
ATOM 696 O O . ARG A 1 91 ? -9.575 0.025 -1.960 1.00 91.44 91 ARG A O 1
ATOM 703 N N . ASP A 1 92 ? -7.750 1.102 -1.218 1.00 93.38 92 ASP A N 1
ATOM 704 C CA . ASP A 1 92 ? -6.848 0.586 -2.242 1.00 93.38 92 ASP A CA 1
ATOM 705 C C . ASP A 1 92 ? -6.723 -0.943 -2.148 1.00 93.38 92 ASP A C 1
ATOM 707 O O . ASP A 1 92 ? -6.730 -1.606 -3.188 1.00 93.38 92 ASP A O 1
ATOM 711 N N . ASP A 1 93 ? -6.679 -1.510 -0.937 1.00 92.06 93 ASP A N 1
ATOM 712 C CA . ASP A 1 93 ? -6.652 -2.959 -0.701 1.00 92.06 93 ASP A CA 1
ATOM 713 C C . ASP A 1 93 ? -7.970 -3.635 -1.145 1.00 92.06 93 ASP A C 1
ATOM 715 O O . ASP A 1 93 ? -7.935 -4.685 -1.798 1.00 92.06 93 ASP A O 1
ATOM 719 N N . LYS A 1 94 ? -9.136 -3.009 -0.895 1.00 90.62 94 LYS A N 1
ATOM 720 C CA . LYS A 1 94 ? -10.431 -3.469 -1.446 1.00 90.62 94 LYS A CA 1
ATOM 721 C C . LYS A 1 94 ? -10.418 -3.489 -2.977 1.00 90.62 94 LYS A C 1
ATOM 723 O O . LYS A 1 94 ? -10.831 -4.479 -3.579 1.00 90.62 94 LYS A O 1
ATOM 728 N N . VAL A 1 95 ? -9.914 -2.428 -3.612 1.00 93.31 95 VAL A N 1
ATOM 729 C CA . VAL A 1 95 ? -9.788 -2.342 -5.081 1.00 93.31 95 VAL A CA 1
ATOM 730 C C . VAL A 1 95 ? -8.819 -3.395 -5.623 1.00 93.31 95 VAL A C 1
ATOM 732 O O . VAL A 1 95 ? -9.072 -3.981 -6.676 1.00 93.31 95 VAL A O 1
ATOM 735 N N . ALA A 1 96 ? -7.728 -3.664 -4.905 1.00 95.31 96 ALA A N 1
ATOM 736 C CA . ALA A 1 96 ? -6.752 -4.673 -5.294 1.00 95.31 96 ALA A CA 1
ATOM 737 C C . ALA A 1 96 ? -7.327 -6.096 -5.247 1.00 95.31 96 ALA A C 1
ATOM 739 O O . ALA A 1 96 ? -6.860 -6.962 -5.988 1.00 95.31 96 ALA A O 1
ATOM 740 N N . ASN A 1 97 ? -8.352 -6.334 -4.419 1.00 94.00 97 ASN A N 1
ATOM 741 C CA . ASN A 1 97 ? -9.099 -7.590 -4.335 1.00 94.00 97 ASN A CA 1
ATOM 742 C C . ASN A 1 97 ? -8.178 -8.821 -4.206 1.00 94.00 97 ASN A C 1
ATOM 744 O O . ASN A 1 97 ? -8.251 -9.772 -4.985 1.00 94.00 97 ASN A O 1
ATOM 748 N N . GLY A 1 98 ? -7.253 -8.760 -3.244 1.00 92.94 98 GLY A N 1
ATOM 749 C CA . GLY A 1 98 ? -6.278 -9.821 -2.970 1.00 92.94 98 GLY A CA 1
ATOM 750 C C . GLY A 1 98 ? -5.033 -9.816 -3.864 1.00 92.94 98 GLY A C 1
ATOM 751 O O . GLY A 1 98 ? -4.153 -10.649 -3.664 1.00 92.94 98 GLY A O 1
ATOM 752 N N . LYS A 1 99 ? -4.929 -8.887 -4.823 1.00 96.94 99 LYS A N 1
ATOM 753 C CA . LYS A 1 99 ? -3.704 -8.648 -5.599 1.00 96.94 99 LYS A CA 1
ATOM 754 C C . LYS A 1 99 ? -2.795 -7.634 -4.914 1.00 96.94 99 LYS A C 1
ATOM 756 O O . LYS A 1 99 ? -3.197 -6.932 -3.992 1.00 96.94 99 LYS A O 1
ATOM 761 N N . ASN A 1 100 ? -1.571 -7.523 -5.412 1.00 96.81 100 ASN A N 1
ATOM 762 C CA . ASN A 1 100 ? -0.554 -6.613 -4.905 1.00 96.81 100 ASN A CA 1
ATOM 763 C C . ASN A 1 100 ? -0.292 -5.487 -5.905 1.00 96.81 100 ASN A C 1
ATOM 765 O O . ASN A 1 100 ? -0.125 -5.746 -7.099 1.00 96.81 100 ASN A O 1
ATOM 769 N N . TYR A 1 101 ? -0.199 -4.249 -5.420 1.00 97.75 101 TYR A N 1
ATOM 770 C CA . TYR A 1 101 ? 0.270 -3.136 -6.240 1.00 97.75 101 TYR A CA 1
ATOM 771 C C . TYR A 1 101 ? 1.770 -3.243 -6.491 1.00 97.75 101 TYR A C 1
ATOM 773 O O . TYR A 1 101 ? 2.556 -3.468 -5.573 1.00 97.75 101 TYR A O 1
ATOM 781 N N . VAL A 1 102 ? 2.167 -3.028 -7.742 1.00 97.00 102 VAL A N 1
ATOM 782 C CA . VAL A 1 102 ? 3.557 -3.097 -8.188 1.00 97.00 102 VAL A CA 1
ATOM 783 C C . VAL A 1 102 ? 3.880 -1.900 -9.065 1.00 97.00 102 VAL A C 1
ATOM 785 O O . VAL A 1 102 ? 3.186 -1.650 -10.049 1.00 97.00 102 VAL A O 1
ATOM 788 N N . LEU A 1 103 ? 4.965 -1.192 -8.745 1.00 96.31 103 LEU A N 1
ATOM 789 C CA . LEU A 1 103 ? 5.580 -0.242 -9.663 1.00 96.31 103 LEU A CA 1
ATOM 790 C C . LEU A 1 103 ? 6.428 -1.020 -10.666 1.00 96.31 103 LEU A C 1
ATOM 792 O O . LEU A 1 103 ? 7.407 -1.687 -10.306 1.00 96.31 103 LEU A O 1
ATOM 796 N N . ALA A 1 104 ? 6.040 -0.924 -11.930 1.00 94.88 104 ALA A N 1
ATOM 797 C CA . ALA A 1 104 ? 6.688 -1.596 -13.034 1.00 94.88 104 ALA A CA 1
ATOM 798 C C . ALA A 1 104 ? 7.216 -0.601 -14.067 1.00 94.88 104 ALA A C 1
ATOM 800 O O . ALA A 1 104 ? 6.673 0.487 -14.230 1.00 94.88 104 ALA A O 1
ATOM 801 N N . GLY A 1 105 ? 8.229 -1.000 -14.836 1.00 91.44 105 GLY A N 1
ATOM 802 C CA . GLY A 1 105 ? 8.628 -0.250 -16.026 1.00 91.44 105 GLY A CA 1
ATOM 803 C C . GLY A 1 105 ? 7.490 -0.176 -17.033 1.00 91.44 105 GLY A C 1
ATOM 804 O O . GLY A 1 105 ? 6.794 -1.173 -17.231 1.00 91.44 105 GLY A O 1
ATOM 805 N N . GLY A 1 106 ? 7.296 0.987 -17.651 1.00 86.56 106 GLY A N 1
ATOM 806 C CA . GLY A 1 106 ? 6.158 1.263 -18.525 1.00 86.56 106 GLY A CA 1
ATOM 807 C C . GLY A 1 106 ? 6.097 0.368 -19.769 1.00 86.56 106 GLY A C 1
ATOM 808 O O . GLY A 1 106 ? 7.116 -0.037 -20.334 1.00 86.56 106 GLY A O 1
ATOM 809 N N . THR A 1 107 ? 4.880 0.068 -20.223 1.00 74.50 107 THR A N 1
ATOM 810 C CA . THR A 1 107 ? 4.595 -0.629 -21.493 1.00 74.50 107 THR A CA 1
ATOM 811 C C . THR A 1 107 ? 4.734 0.249 -22.742 1.00 74.50 107 THR A C 1
ATOM 813 O O . THR A 1 107 ? 4.661 -0.285 -23.851 1.00 74.50 107 THR A O 1
ATOM 816 N N . GLY A 1 108 ? 4.938 1.562 -22.574 1.00 67.75 108 GLY A N 1
ATOM 817 C CA . GLY A 1 108 ? 5.011 2.563 -23.643 1.00 67.75 108 GLY A CA 1
ATOM 818 C C . GLY A 1 108 ? 6.129 2.355 -24.675 1.00 67.75 108 GLY A C 1
ATOM 819 O O . GLY A 1 108 ? 6.898 1.387 -24.635 1.00 67.75 108 GLY A O 1
ATOM 820 N N . SER A 1 109 ? 6.199 3.262 -25.659 1.00 58.03 109 SER A N 1
ATOM 821 C CA . SER A 1 109 ? 7.193 3.173 -26.733 1.00 58.03 109 SER A CA 1
ATOM 822 C C . SER A 1 109 ? 8.591 3.231 -26.128 1.00 58.03 109 SER A C 1
ATOM 824 O O . SER A 1 109 ? 8.974 4.286 -25.661 1.00 58.03 109 SER A O 1
ATOM 826 N N . ARG A 1 110 ? 9.353 2.130 -26.179 1.00 70.50 110 ARG A N 1
ATOM 827 C CA . ARG A 1 110 ? 10.724 2.007 -25.636 1.00 70.50 110 ARG A CA 1
ATOM 828 C C . ARG A 1 110 ? 11.727 2.813 -26.452 1.00 70.50 110 ARG A C 1
ATOM 830 O O . ARG A 1 110 ? 12.638 2.263 -27.084 1.00 70.50 110 ARG A O 1
ATOM 837 N N . ALA A 1 111 ? 11.491 4.109 -26.519 1.00 71.69 111 ALA A N 1
ATOM 838 C CA . ALA A 1 111 ? 12.244 5.032 -27.319 1.00 71.69 111 ALA A CA 1
ATOM 839 C C . ALA A 1 111 ? 13.684 5.078 -26.807 1.00 71.69 111 ALA A C 1
ATOM 841 O O . ALA A 1 111 ? 14.000 4.763 -25.657 1.00 71.69 111 ALA A O 1
ATOM 842 N N . PHE A 1 112 ? 14.596 5.469 -27.692 1.00 78.12 112 PHE A N 1
ATOM 843 C CA . PHE A 1 112 ? 16.014 5.530 -27.357 1.00 78.12 112 PHE A CA 1
ATOM 844 C C . PHE A 1 112 ? 16.292 6.403 -26.116 1.00 78.12 112 PHE A C 1
ATOM 846 O O . PHE A 1 112 ? 17.178 6.071 -25.328 1.00 78.12 112 PHE A O 1
ATOM 853 N N . HIS A 1 113 ? 15.520 7.479 -25.924 1.00 81.88 113 HIS A N 1
ATOM 854 C CA . HIS A 1 113 ? 15.691 8.400 -24.802 1.00 81.88 113 HIS A CA 1
ATOM 855 C C . HIS A 1 113 ? 15.354 7.754 -23.448 1.00 81.88 113 HIS A C 1
ATOM 857 O O . HIS A 1 113 ? 16.152 7.887 -22.527 1.00 81.88 113 HIS A O 1
ATOM 863 N N . GLU A 1 114 ? 14.285 6.962 -23.350 1.00 81.44 114 GLU A N 1
ATOM 864 C CA . GLU A 1 114 ? 13.885 6.261 -22.118 1.00 81.44 114 GLU A CA 1
ATOM 865 C C . GLU A 1 114 ? 14.931 5.223 -21.686 1.00 81.44 114 GLU A C 1
ATOM 867 O O . GLU A 1 114 ? 15.351 5.159 -20.531 1.00 81.44 114 GLU A O 1
ATOM 872 N N . ILE A 1 115 ? 15.435 4.435 -22.647 1.00 86.62 115 ILE A N 1
ATOM 873 C CA . ILE A 1 115 ? 16.521 3.479 -22.391 1.00 86.62 115 ILE A CA 1
ATOM 874 C C . ILE A 1 115 ? 17.780 4.234 -21.953 1.00 86.62 115 ILE A C 1
ATOM 876 O O . ILE A 1 115 ? 18.508 3.777 -21.074 1.00 86.62 115 ILE A O 1
ATOM 880 N N . SER A 1 116 ? 18.065 5.386 -22.560 1.00 87.56 116 SER A N 1
ATOM 881 C CA . SER A 1 116 ? 19.205 6.217 -22.179 1.00 87.56 116 SER A CA 1
ATOM 882 C C . SER A 1 116 ? 19.056 6.792 -20.765 1.00 87.56 116 SER A C 1
ATOM 884 O O . SER A 1 116 ? 20.039 6.789 -20.025 1.00 87.56 116 SER A O 1
ATOM 886 N N . ALA A 1 117 ? 17.871 7.269 -20.382 1.00 88.19 117 ALA A N 1
ATOM 887 C CA . ALA A 1 117 ? 17.588 7.796 -19.048 1.00 88.19 117 ALA A CA 1
ATOM 888 C C . ALA A 1 117 ? 17.772 6.712 -17.979 1.00 88.19 117 ALA A C 1
ATOM 890 O O . ALA A 1 117 ? 18.603 6.865 -17.081 1.00 88.19 117 ALA A O 1
ATOM 891 N N . PHE A 1 118 ? 17.139 5.550 -18.172 1.00 89.56 118 PHE A N 1
ATOM 892 C CA . PHE A 1 118 ? 17.284 4.394 -17.284 1.00 89.56 118 PHE A CA 1
ATOM 893 C C . PHE A 1 118 ? 18.756 3.999 -17.090 1.00 89.56 118 PHE A C 1
ATOM 895 O O . PHE A 1 118 ? 19.230 3.790 -15.974 1.00 89.56 118 PHE A O 1
ATOM 902 N N . ARG A 1 119 ? 19.532 3.943 -18.180 1.00 91.50 119 ARG A N 1
ATOM 903 C CA . ARG A 1 119 ? 20.963 3.612 -18.111 1.00 91.50 119 ARG A CA 1
ATOM 904 C C . ARG A 1 119 ? 21.778 4.614 -17.312 1.00 91.50 119 ARG A C 1
ATOM 906 O O . ARG A 1 119 ? 22.728 4.196 -16.660 1.00 91.50 119 ARG A O 1
ATOM 913 N N . LYS A 1 120 ? 21.463 5.907 -17.412 1.00 88.88 120 LYS A N 1
ATOM 914 C CA . LYS A 1 120 ? 22.171 6.955 -16.670 1.00 88.88 120 LYS A CA 1
ATOM 915 C C . LYS A 1 120 ? 21.888 6.840 -15.177 1.00 88.88 120 LYS A C 1
ATOM 917 O O . LYS A 1 120 ? 22.831 6.888 -14.397 1.00 88.88 120 LYS A O 1
ATOM 922 N N . VAL A 1 121 ? 20.626 6.630 -14.806 1.00 89.12 121 VAL A N 1
ATOM 923 C CA . VAL A 1 121 ? 20.211 6.511 -13.401 1.00 89.12 121 VAL A CA 1
ATOM 924 C C . VAL A 1 121 ? 20.793 5.256 -12.749 1.00 89.12 121 VAL A C 1
ATOM 926 O O . VAL A 1 121 ? 21.364 5.342 -11.668 1.00 89.12 121 VAL A O 1
ATOM 929 N N . PHE A 1 122 ? 20.733 4.109 -13.429 1.00 88.31 122 PHE A N 1
ATOM 930 C CA . PHE A 1 122 ? 21.166 2.822 -12.867 1.00 88.31 122 PHE A CA 1
ATOM 931 C C . PHE A 1 122 ? 22.574 2.379 -13.291 1.00 88.31 122 PHE A C 1
ATOM 933 O O . PHE A 1 122 ? 22.963 1.240 -13.038 1.00 88.31 122 PHE A O 1
ATOM 940 N N . ALA A 1 123 ? 23.324 3.242 -13.984 1.00 88.12 123 ALA A N 1
ATOM 941 C CA . ALA A 1 123 ? 24.673 2.973 -14.494 1.00 88.12 123 ALA A CA 1
ATOM 942 C C . ALA A 1 123 ? 24.819 1.606 -15.205 1.00 88.12 123 ALA A C 1
ATOM 944 O O . ALA A 1 123 ? 25.786 0.877 -14.988 1.00 88.12 123 ALA A O 1
ATOM 945 N N . CYS A 1 124 ? 23.855 1.239 -16.061 1.00 87.50 124 CYS A N 1
ATOM 946 C CA . CYS A 1 124 ? 23.802 -0.088 -16.686 1.00 87.50 124 CYS A CA 1
ATOM 947 C C . CYS A 1 124 ? 23.979 -0.081 -18.221 1.00 87.50 124 CYS A C 1
ATOM 949 O O . CYS A 1 124 ? 23.873 0.936 -18.921 1.00 87.50 124 CYS A O 1
ATOM 951 N N . GLY A 1 125 ? 24.279 -1.261 -18.774 1.00 88.06 125 GLY A N 1
ATOM 952 C CA . GLY A 1 125 ? 24.402 -1.473 -20.219 1.00 88.06 125 GLY A CA 1
ATOM 953 C C . GLY A 1 125 ? 23.048 -1.458 -20.942 1.00 88.06 125 GLY A C 1
ATOM 954 O O . GLY A 1 125 ? 22.015 -1.765 -20.354 1.00 88.06 125 GLY A O 1
ATOM 955 N N . VAL A 1 126 ? 23.046 -1.162 -22.249 1.00 87.69 126 VAL A N 1
ATOM 956 C CA . VAL A 1 126 ? 21.818 -1.088 -23.079 1.00 87.69 126 VAL A CA 1
ATOM 957 C C . VAL A 1 126 ? 21.000 -2.378 -23.041 1.00 87.69 126 VAL A C 1
ATOM 959 O O . VAL A 1 126 ? 19.775 -2.324 -22.961 1.00 87.69 126 VAL A O 1
ATOM 962 N N . HIS A 1 127 ? 21.660 -3.537 -23.090 1.00 86.69 127 HIS A N 1
ATOM 963 C CA . HIS A 1 127 ? 20.974 -4.827 -23.025 1.00 86.69 127 HIS A CA 1
ATOM 964 C C . HIS A 1 127 ? 20.262 -5.021 -21.684 1.00 86.69 127 HIS A C 1
ATOM 966 O O . HIS A 1 127 ? 19.084 -5.364 -21.681 1.00 86.69 127 HIS A O 1
ATOM 972 N N . ARG A 1 128 ? 20.927 -4.704 -20.565 1.00 86.19 128 ARG A N 1
ATOM 973 C CA . ARG A 1 128 ? 20.338 -4.832 -19.227 1.00 86.19 128 ARG A CA 1
ATOM 974 C C . ARG A 1 128 ? 19.189 -3.851 -19.016 1.00 86.19 128 ARG A C 1
ATOM 976 O O . ARG A 1 128 ? 18.141 -4.261 -18.543 1.00 86.19 128 ARG A O 1
ATOM 983 N N . ALA A 1 129 ? 19.334 -2.599 -19.447 1.00 88.19 129 ALA A N 1
ATOM 984 C CA . ALA A 1 129 ? 18.237 -1.630 -19.410 1.00 88.19 129 ALA A CA 1
ATOM 985 C C . ALA A 1 129 ? 17.006 -2.130 -20.184 1.00 88.19 129 ALA A C 1
ATOM 987 O O . ALA A 1 129 ? 15.879 -2.019 -19.715 1.00 88.19 129 ALA A O 1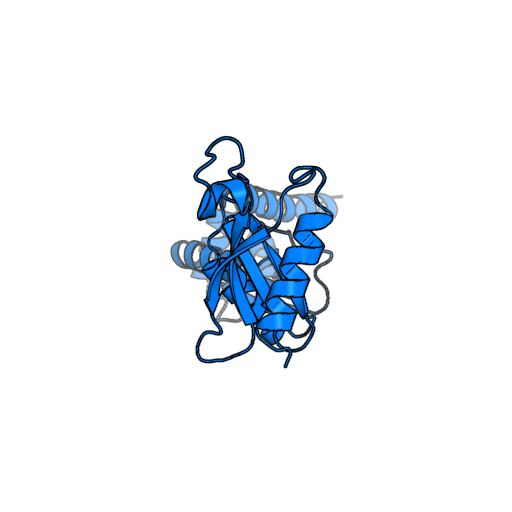
ATOM 988 N N . ARG A 1 130 ? 17.208 -2.745 -21.357 1.00 87.00 130 ARG A N 1
ATOM 989 C CA . ARG A 1 130 ? 16.108 -3.342 -22.129 1.00 87.00 130 ARG A CA 1
ATOM 990 C C . ARG A 1 130 ? 15.471 -4.536 -21.422 1.00 87.00 130 ARG A C 1
ATOM 992 O O . ARG A 1 130 ? 14.250 -4.645 -21.484 1.00 87.00 130 ARG A O 1
ATOM 999 N N . GLU A 1 131 ? 16.262 -5.412 -20.800 1.00 87.56 131 GLU A N 1
ATOM 1000 C CA . GLU A 1 131 ? 15.758 -6.532 -19.989 1.00 87.56 131 GLU A CA 1
ATOM 1001 C C . GLU A 1 131 ? 14.919 -6.020 -18.816 1.00 87.56 131 GLU A C 1
ATOM 1003 O O . GLU A 1 131 ? 13.772 -6.424 -18.695 1.00 87.56 131 GLU A O 1
ATOM 1008 N N . MET A 1 132 ? 15.428 -5.052 -18.047 1.00 87.69 132 MET A N 1
ATOM 1009 C CA . MET A 1 132 ? 14.753 -4.447 -16.887 1.00 87.69 132 MET A CA 1
ATOM 1010 C C . MET A 1 132 ? 13.465 -3.695 -17.224 1.00 87.69 132 MET A C 1
ATOM 1012 O O . MET A 1 132 ? 12.713 -3.337 -16.329 1.00 87.69 132 MET A O 1
ATOM 1016 N N . LEU A 1 133 ? 13.208 -3.435 -18.505 1.00 86.75 133 LEU A N 1
ATOM 1017 C CA . LEU A 1 133 ? 11.959 -2.853 -18.990 1.00 86.75 133 LEU A CA 1
ATOM 1018 C C . LEU A 1 133 ? 11.017 -3.922 -19.573 1.00 86.75 133 LEU A C 1
ATOM 1020 O O . LEU A 1 133 ? 9.931 -3.597 -20.041 1.00 86.75 133 LEU A O 1
ATOM 1024 N N . LYS A 1 134 ? 11.408 -5.202 -19.642 1.00 86.25 134 LYS A N 1
ATOM 1025 C CA . LYS A 1 134 ? 10.575 -6.330 -20.113 1.00 86.25 134 LYS A CA 1
ATOM 1026 C C . LYS A 1 134 ? 10.120 -7.193 -18.946 1.00 86.25 134 LYS A C 1
ATOM 1028 O O . LYS A 1 134 ? 10.808 -7.300 -17.944 1.00 86.25 134 LYS A O 1
ATOM 1033 N N . ALA A 1 135 ? 8.965 -7.835 -19.096 1.00 81.31 135 ALA A N 1
ATOM 1034 C CA . ALA A 1 135 ? 8.547 -8.855 -18.144 1.00 81.31 135 ALA A CA 1
ATOM 1035 C C . ALA A 1 135 ? 9.515 -10.058 -18.170 1.00 81.31 135 ALA A C 1
ATOM 1037 O O . ALA A 1 135 ? 9.994 -10.404 -19.257 1.00 81.31 135 ALA A O 1
ATOM 1038 N N . PRO A 1 136 ? 9.786 -10.688 -17.012 1.00 84.50 136 PRO A N 1
ATOM 1039 C CA . PRO A 1 136 ? 9.296 -10.321 -15.670 1.00 84.50 136 PRO A CA 1
ATOM 1040 C C . PRO A 1 136 ? 10.110 -9.203 -14.979 1.00 84.50 136 PRO A C 1
ATOM 1042 O O . PRO A 1 136 ? 9.627 -8.569 -14.052 1.00 84.50 136 PRO A O 1
ATOM 1045 N N . GLU A 1 137 ? 11.309 -8.884 -15.464 1.00 87.62 137 GLU A N 1
ATOM 1046 C CA . GLU A 1 137 ? 12.273 -7.978 -14.804 1.00 87.62 137 GLU A CA 1
ATOM 1047 C C . GLU A 1 137 ? 11.827 -6.517 -14.650 1.00 87.62 137 GLU A C 1
ATOM 1049 O O . GLU A 1 137 ? 12.406 -5.742 -13.882 1.00 87.62 137 GLU A O 1
ATOM 1054 N N . ARG A 1 138 ? 10.774 -6.136 -15.375 1.00 90.75 138 ARG A N 1
ATOM 1055 C CA . ARG A 1 138 ? 10.111 -4.838 -15.258 1.00 90.75 138 ARG A CA 1
ATOM 1056 C C . ARG A 1 138 ? 9.394 -4.625 -13.936 1.00 90.75 138 ARG A C 1
ATOM 1058 O O . ARG A 1 138 ? 8.980 -3.500 -13.714 1.00 90.75 138 ARG A O 1
ATOM 1065 N N . TYR A 1 139 ? 9.204 -5.645 -13.103 1.00 94.31 139 TYR A N 1
ATOM 1066 C CA . TYR A 1 139 ? 8.551 -5.504 -11.802 1.00 94.31 139 TYR A CA 1
ATOM 1067 C C . TYR A 1 139 ? 9.586 -5.085 -10.759 1.00 94.31 139 TYR A C 1
ATOM 1069 O O . TYR A 1 139 ? 10.494 -5.850 -10.418 1.00 94.31 139 TYR A O 1
ATOM 1077 N N . TRP A 1 140 ? 9.521 -3.833 -10.311 1.00 94.19 140 TRP A N 1
ATOM 1078 C CA . TRP A 1 140 ? 10.594 -3.227 -9.523 1.00 94.19 140 TRP A CA 1
ATOM 1079 C C . TRP A 1 140 ? 10.255 -3.184 -8.045 1.00 94.19 140 TRP A C 1
ATOM 1081 O O . TRP A 1 140 ? 10.982 -3.793 -7.261 1.00 94.19 140 TRP A O 1
ATOM 1091 N N . PHE A 1 141 ? 9.144 -2.535 -7.689 1.00 96.06 141 PHE A N 1
ATOM 1092 C CA . PHE A 1 141 ? 8.757 -2.325 -6.295 1.00 96.06 141 PHE A CA 1
ATOM 1093 C C . PHE A 1 141 ? 7.326 -2.765 -6.006 1.00 96.06 141 PHE A C 1
ATOM 1095 O O . PHE A 1 141 ? 6.464 -2.633 -6.867 1.00 96.06 141 PHE A O 1
ATOM 1102 N N . THR A 1 142 ? 7.077 -3.250 -4.792 1.00 96.44 142 THR A N 1
ATOM 1103 C CA . THR A 1 142 ? 5.744 -3.579 -4.263 1.00 96.44 142 THR A CA 1
ATOM 1104 C C . THR A 1 142 ? 5.536 -2.887 -2.918 1.00 96.44 142 THR A C 1
ATOM 1106 O O . THR A 1 142 ? 6.498 -2.647 -2.187 1.00 96.44 142 THR A O 1
ATOM 1109 N N . GLY A 1 143 ? 4.297 -2.526 -2.595 1.00 94.62 143 GLY A N 1
ATOM 1110 C CA . GLY A 1 143 ? 3.956 -1.790 -1.378 1.00 94.62 143 GLY A CA 1
ATOM 1111 C C . GLY A 1 143 ? 2.584 -1.127 -1.465 1.00 94.62 143 GLY A C 1
ATOM 1112 O O . GLY A 1 143 ? 1.792 -1.420 -2.361 1.00 94.62 143 GLY A O 1
ATOM 1113 N N . LYS A 1 144 ? 2.295 -0.204 -0.539 1.00 94.00 144 LYS A N 1
ATOM 1114 C CA . LYS A 1 144 ? 1.049 0.577 -0.574 1.00 94.00 144 LYS A CA 1
ATOM 1115 C C . LYS A 1 144 ? 0.989 1.442 -1.834 1.00 94.00 144 LYS A C 1
ATOM 1117 O O . LYS A 1 144 ? 1.978 2.075 -2.210 1.00 94.00 144 LYS A O 1
ATOM 1122 N N . ARG A 1 145 ? -0.182 1.498 -2.476 1.00 95.62 145 ARG A N 1
ATOM 1123 C CA . ARG A 1 145 ? -0.375 2.159 -3.777 1.00 95.62 145 ARG A CA 1
ATOM 1124 C C . ARG A 1 145 ? 0.079 3.616 -3.763 1.00 95.62 145 ARG A C 1
ATOM 1126 O O . ARG A 1 145 ? 0.819 4.022 -4.650 1.00 95.62 145 ARG A O 1
ATOM 1133 N N . ARG A 1 146 ? -0.315 4.388 -2.748 1.00 92.62 146 ARG A N 1
ATOM 1134 C CA . ARG A 1 146 ? 0.093 5.796 -2.585 1.00 92.62 146 ARG A CA 1
ATOM 1135 C C . ARG A 1 146 ? 1.614 5.997 -2.590 1.00 92.62 146 ARG A C 1
ATOM 1137 O O . ARG A 1 146 ? 2.100 6.927 -3.227 1.00 92.62 146 ARG A O 1
ATOM 1144 N N . LEU A 1 147 ? 2.369 5.091 -1.964 1.00 92.19 147 LEU A N 1
ATOM 1145 C CA . LEU A 1 147 ? 3.832 5.132 -1.968 1.00 92.19 147 LEU A CA 1
ATOM 1146 C C . LEU A 1 147 ? 4.382 4.841 -3.369 1.00 92.19 147 LEU A C 1
ATOM 1148 O O . LEU A 1 147 ? 5.247 5.560 -3.858 1.00 92.19 147 LEU A O 1
ATOM 1152 N N . LEU A 1 148 ? 3.836 3.831 -4.048 1.00 95.62 148 LEU A N 1
ATOM 1153 C CA . LEU A 1 148 ? 4.230 3.492 -5.417 1.00 95.62 148 LEU A CA 1
ATOM 1154 C C . LEU A 1 148 ? 3.914 4.618 -6.410 1.00 95.62 148 LEU A C 1
ATOM 1156 O O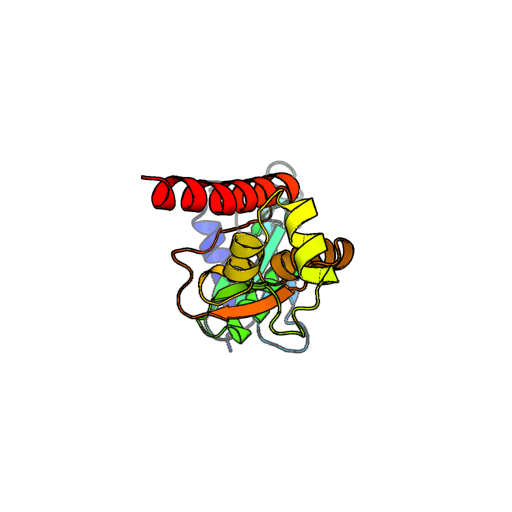 . LEU A 1 148 ? 4.717 4.864 -7.301 1.00 95.62 148 LEU A O 1
ATOM 1160 N N . VAL A 1 149 ? 2.797 5.332 -6.238 1.00 95.06 149 VAL A N 1
ATOM 1161 C CA . VAL A 1 149 ? 2.454 6.525 -7.032 1.00 95.06 149 VAL A CA 1
ATOM 1162 C C . VAL A 1 149 ? 3.450 7.660 -6.775 1.00 95.06 149 VAL A C 1
ATOM 1164 O O . VAL A 1 149 ? 3.874 8.319 -7.721 1.00 95.06 149 VAL A O 1
ATOM 1167 N N . SER A 1 150 ? 3.890 7.858 -5.527 1.00 92.81 150 SER A N 1
ATOM 1168 C CA . SER A 1 150 ? 4.967 8.812 -5.227 1.00 92.81 150 SER A CA 1
ATOM 1169 C C . SER A 1 150 ? 6.263 8.431 -5.948 1.00 92.81 150 SER A C 1
ATOM 1171 O O . SER A 1 150 ? 6.880 9.276 -6.590 1.00 92.81 150 SER A O 1
ATOM 1173 N N . TYR A 1 151 ? 6.651 7.151 -5.917 1.00 93.69 151 TYR A N 1
ATOM 1174 C CA . TYR A 1 151 ? 7.833 6.668 -6.641 1.00 93.69 151 TYR A CA 1
ATOM 1175 C C . TYR A 1 151 ? 7.655 6.802 -8.155 1.00 93.69 151 TYR A C 1
ATOM 1177 O O . TYR A 1 151 ? 8.606 7.154 -8.842 1.00 93.69 151 TYR A O 1
ATOM 1185 N N . GLN A 1 152 ? 6.456 6.562 -8.687 1.00 94.38 152 GLN A N 1
ATOM 1186 C CA . GLN A 1 152 ? 6.153 6.758 -10.103 1.00 94.38 152 GLN A CA 1
ATOM 1187 C C . GLN A 1 152 ? 6.429 8.206 -10.527 1.00 94.38 152 GLN A C 1
ATOM 1189 O O . GLN A 1 152 ? 7.108 8.422 -11.526 1.00 94.38 152 GLN A O 1
ATOM 1194 N N . ALA A 1 153 ? 5.988 9.188 -9.733 1.00 93.25 153 ALA A N 1
ATOM 1195 C CA . ALA A 1 153 ? 6.254 10.602 -9.994 1.00 93.25 153 ALA A CA 1
ATOM 1196 C C . ALA A 1 153 ? 7.760 10.931 -9.951 1.00 93.25 153 ALA A C 1
ATOM 1198 O O . ALA A 1 153 ? 8.258 11.691 -10.783 1.00 93.25 153 ALA A O 1
ATOM 1199 N N . GLU A 1 154 ? 8.514 10.327 -9.025 1.00 92.62 154 GLU A N 1
ATOM 1200 C CA . GLU A 1 154 ? 9.976 10.472 -8.984 1.00 92.62 154 GLU A CA 1
ATOM 1201 C C . GLU A 1 154 ? 10.664 9.833 -10.204 1.00 92.62 154 GLU A C 1
ATOM 1203 O O . GLU A 1 154 ? 11.638 10.376 -10.724 1.00 92.62 154 GLU A O 1
ATOM 1208 N N . PHE A 1 155 ? 10.149 8.708 -10.705 1.00 91.44 155 PHE A N 1
ATOM 1209 C CA . PHE A 1 155 ? 10.636 8.062 -11.927 1.00 91.44 155 PHE A CA 1
ATOM 1210 C C . PHE A 1 155 ? 10.314 8.889 -13.178 1.00 91.44 155 PHE A C 1
ATOM 1212 O O . PHE A 1 155 ? 11.180 9.045 -14.040 1.00 91.44 155 PHE A O 1
ATOM 1219 N N . GLU A 1 156 ? 9.114 9.466 -13.261 1.00 91.44 156 GLU A N 1
ATOM 1220 C CA . GLU A 1 156 ? 8.718 10.379 -14.338 1.00 91.44 156 GLU A CA 1
ATOM 1221 C C . GLU A 1 156 ? 9.613 11.622 -14.382 1.00 91.44 156 GLU A C 1
ATOM 1223 O O . GLU A 1 156 ? 10.071 12.003 -15.456 1.00 91.44 156 GLU A O 1
ATOM 1228 N N . ALA A 1 157 ? 9.960 12.197 -13.225 1.00 91.12 157 ALA A N 1
ATOM 1229 C CA . ALA A 1 157 ? 10.903 13.316 -13.139 1.00 91.12 157 ALA A CA 1
ATOM 1230 C C . ALA A 1 157 ? 12.324 12.970 -13.636 1.00 91.12 157 ALA A C 1
ATOM 1232 O O . ALA A 1 157 ? 13.119 13.867 -13.922 1.00 91.12 157 ALA A O 1
ATOM 1233 N N . LEU A 1 158 ? 12.651 11.678 -13.737 1.00 89.12 158 LEU A N 1
ATOM 1234 C CA . LEU A 1 158 ? 13.914 11.152 -14.258 1.00 89.12 158 LEU A CA 1
ATOM 1235 C C . LEU A 1 158 ? 13.803 10.640 -15.705 1.00 89.12 158 LEU A C 1
ATOM 1237 O O . LEU A 1 158 ? 14.733 9.983 -16.179 1.00 89.12 158 LEU A O 1
ATOM 1241 N N . ASP A 1 159 ? 12.690 10.906 -16.396 1.00 89.06 159 ASP A N 1
ATOM 1242 C CA . ASP A 1 159 ? 12.369 10.373 -17.728 1.00 89.06 159 ASP A CA 1
ATOM 1243 C C . ASP A 1 159 ? 12.387 8.829 -17.784 1.00 89.06 159 ASP A C 1
ATOM 1245 O O . ASP A 1 159 ? 12.709 8.223 -18.815 1.00 89.06 159 ASP A O 1
ATOM 1249 N N . ILE A 1 160 ? 12.074 8.163 -16.666 1.00 89.25 160 ILE A N 1
ATOM 1250 C CA . ILE A 1 160 ? 11.959 6.706 -16.607 1.00 89.25 160 ILE A CA 1
ATOM 1251 C C . ILE A 1 160 ? 10.481 6.316 -16.727 1.00 89.25 160 ILE A C 1
ATOM 1253 O O . ILE A 1 160 ? 9.707 6.560 -15.799 1.00 89.25 160 ILE A O 1
ATOM 1257 N N . PRO A 1 161 ? 10.070 5.642 -17.818 1.00 88.75 161 PRO A N 1
ATOM 1258 C CA . PRO A 1 161 ? 8.687 5.219 -17.980 1.00 88.75 161 PRO A CA 1
ATOM 1259 C C . PRO A 1 161 ? 8.329 4.182 -16.915 1.00 88.75 161 PRO A C 1
ATOM 1261 O O . PRO A 1 161 ? 9.003 3.153 -16.777 1.00 88.75 161 PRO A O 1
ATOM 1264 N N . SER A 1 162 ? 7.240 4.423 -16.192 1.00 93.00 162 SER A N 1
ATOM 1265 C CA . SER A 1 162 ? 6.759 3.533 -15.139 1.00 93.00 162 SER A CA 1
ATOM 1266 C C . SER A 1 162 ? 5.235 3.543 -15.035 1.00 93.00 162 SER A C 1
ATOM 1268 O O . SER A 1 162 ? 4.572 4.481 -15.472 1.00 93.00 162 SER A O 1
ATOM 1270 N N . GLU A 1 163 ? 4.674 2.461 -14.509 1.00 94.94 163 GLU A N 1
ATOM 1271 C CA . GLU A 1 163 ? 3.242 2.290 -14.281 1.00 94.94 163 GLU A CA 1
ATOM 1272 C C . GLU A 1 163 ? 2.991 1.480 -13.006 1.00 94.94 163 GLU A C 1
ATOM 1274 O O . GLU A 1 163 ? 3.753 0.567 -12.683 1.00 94.94 163 GLU A O 1
ATOM 1279 N N . VAL A 1 164 ? 1.913 1.805 -12.289 1.00 96.31 164 VAL A N 1
ATOM 1280 C CA . VAL A 1 164 ? 1.439 1.018 -11.145 1.00 96.31 164 VAL A CA 1
ATOM 1281 C C . VAL A 1 164 ? 0.399 0.012 -11.632 1.00 96.31 164 VAL A C 1
ATOM 1283 O O . VAL A 1 164 ? -0.643 0.395 -12.162 1.00 96.31 164 VAL A O 1
ATOM 1286 N N . ILE A 1 165 ? 0.680 -1.275 -11.443 1.00 96.12 165 ILE A N 1
ATOM 1287 C CA . ILE A 1 165 ? -0.160 -2.398 -11.883 1.00 96.12 165 ILE A CA 1
ATOM 1288 C C . ILE A 1 165 ? -0.505 -3.322 -10.711 1.00 96.12 165 ILE A C 1
ATOM 1290 O O . ILE A 1 165 ? 0.083 -3.209 -9.639 1.00 96.12 165 ILE A O 1
ATOM 1294 N N . LEU A 1 166 ? -1.437 -4.254 -10.924 1.00 97.25 166 LEU A N 1
ATOM 1295 C CA . LEU A 1 166 ? -1.786 -5.302 -9.960 1.00 97.25 166 LEU A CA 1
ATOM 1296 C C . LEU A 1 166 ? -1.217 -6.657 -10.397 1.00 97.25 166 LEU A C 1
ATOM 1298 O O . LEU A 1 166 ? -1.451 -7.078 -11.532 1.00 97.25 166 LEU A O 1
ATOM 1302 N N . LEU A 1 167 ? -0.526 -7.352 -9.491 1.00 95.75 167 LEU A N 1
ATOM 1303 C CA . LEU A 1 167 ? 0.003 -8.705 -9.693 1.00 95.75 167 LEU A CA 1
ATOM 1304 C C . LEU A 1 167 ? -0.433 -9.652 -8.573 1.00 95.75 167 LEU A C 1
ATOM 1306 O O . LEU A 1 167 ? -0.574 -9.247 -7.421 1.00 95.75 167 LEU A O 1
ATOM 1310 N N . ASP A 1 168 ? -0.615 -10.926 -8.917 1.00 94.69 168 ASP A N 1
ATOM 1311 C CA . ASP A 1 168 ? -0.944 -11.971 -7.944 1.00 94.69 168 ASP A CA 1
ATOM 1312 C C . ASP A 1 168 ? 0.299 -12.386 -7.127 1.00 94.69 168 ASP A C 1
ATOM 1314 O O . ASP A 1 168 ? 0.217 -12.520 -5.910 1.00 94.69 168 ASP A O 1
ATOM 1318 N N . ASP A 1 169 ? 1.465 -12.509 -7.774 1.00 92.56 169 ASP A N 1
ATOM 1319 C CA . ASP A 1 169 ? 2.742 -12.883 -7.147 1.00 92.56 169 ASP A CA 1
ATOM 1320 C C . ASP A 1 169 ? 3.765 -11.737 -7.224 1.00 92.56 169 ASP A C 1
ATOM 1322 O O . ASP A 1 169 ? 3.952 -11.114 -8.274 1.00 92.56 169 ASP A O 1
ATOM 1326 N N . VAL A 1 170 ? 4.427 -11.471 -6.096 1.00 93.31 170 VAL A N 1
ATOM 1327 C CA . VAL A 1 170 ? 5.439 -10.419 -5.916 1.00 93.31 170 VAL A CA 1
ATOM 1328 C C . VAL A 1 170 ? 6.721 -10.931 -5.251 1.00 93.31 170 VAL A C 1
ATOM 1330 O O . VAL A 1 170 ? 7.506 -10.130 -4.751 1.00 93.31 170 VAL A O 1
ATOM 1333 N N . SER A 1 171 ? 6.959 -12.247 -5.259 1.00 88.25 171 SER A N 1
ATOM 1334 C CA . SER A 1 171 ? 8.081 -12.889 -4.551 1.00 88.25 171 SER A CA 1
ATOM 1335 C C . SER A 1 171 ? 9.465 -12.329 -4.924 1.00 88.25 171 SER A C 1
ATOM 1337 O O . SER A 1 171 ? 10.334 -12.227 -4.061 1.00 88.25 171 SER A O 1
ATOM 1339 N N . ASP A 1 172 ? 9.654 -11.901 -6.178 1.00 85.94 172 ASP A N 1
ATOM 1340 C CA . ASP A 1 172 ? 10.921 -11.347 -6.694 1.00 85.94 172 ASP A CA 1
ATOM 1341 C C . ASP A 1 172 ? 10.934 -9.802 -6.794 1.00 85.94 172 ASP A C 1
ATOM 1343 O O . ASP A 1 172 ? 11.844 -9.188 -7.374 1.00 85.94 172 ASP A O 1
ATOM 1347 N N . VAL A 1 173 ? 9.908 -9.142 -6.252 1.00 92.94 173 VAL A N 1
ATOM 1348 C CA . VAL A 1 173 ? 9.733 -7.685 -6.305 1.00 92.94 173 VAL A CA 1
ATOM 1349 C C . VAL A 1 173 ? 10.247 -7.053 -5.010 1.00 92.94 173 VAL A C 1
ATOM 1351 O O . VAL A 1 173 ? 10.037 -7.574 -3.920 1.00 92.94 173 VAL A O 1
ATOM 1354 N N . ILE A 1 174 ? 10.937 -5.913 -5.107 1.00 91.94 174 ILE A N 1
ATOM 1355 C CA . ILE A 1 174 ? 11.514 -5.248 -3.932 1.00 91.94 174 ILE A CA 1
ATOM 1356 C C . ILE A 1 174 ? 10.388 -4.600 -3.117 1.00 91.94 174 ILE A C 1
ATOM 1358 O O . ILE A 1 174 ? 9.721 -3.680 -3.588 1.00 91.94 174 ILE A O 1
ATOM 1362 N N . THR A 1 175 ? 10.181 -5.045 -1.881 1.00 92.69 175 THR A N 1
ATOM 1363 C CA . THR A 1 175 ? 9.190 -4.432 -0.988 1.00 92.69 175 THR A CA 1
ATOM 1364 C C . THR A 1 175 ? 9.677 -3.083 -0.473 1.00 92.69 175 THR A C 1
ATOM 1366 O O . THR A 1 175 ? 10.746 -2.997 0.132 1.00 92.69 175 THR A O 1
ATOM 1369 N N . ILE A 1 176 ? 8.865 -2.045 -0.664 1.00 91.88 176 ILE A N 1
ATOM 1370 C CA . ILE A 1 176 ? 9.092 -0.703 -0.121 1.00 91.88 176 ILE A CA 1
ATOM 1371 C C . ILE A 1 176 ? 8.036 -0.372 0.932 1.00 91.88 176 ILE A C 1
ATOM 1373 O O . ILE A 1 176 ? 6.899 -0.845 0.883 1.00 91.88 176 ILE A O 1
ATOM 1377 N N . ASN A 1 177 ? 8.412 0.449 1.906 1.00 85.50 177 ASN A N 1
ATOM 1378 C CA . ASN A 1 177 ? 7.515 0.915 2.955 1.00 85.50 177 ASN A CA 1
ATOM 1379 C C . ASN A 1 177 ? 7.845 2.367 3.331 1.00 85.50 177 ASN A C 1
ATOM 1381 O O . ASN A 1 177 ? 8.869 2.905 2.925 1.00 85.50 177 ASN A O 1
ATOM 1385 N N . TRP A 1 178 ? 6.991 2.992 4.140 1.00 74.19 178 TRP A N 1
ATOM 1386 C CA . TRP A 1 178 ? 7.132 4.396 4.545 1.00 74.19 178 TRP A CA 1
ATOM 1387 C C . TRP A 1 178 ? 8.397 4.729 5.347 1.00 74.19 178 TRP A C 1
ATOM 1389 O O . TRP A 1 178 ? 8.785 5.891 5.417 1.00 74.19 178 TRP A O 1
ATOM 1399 N N . SER A 1 179 ? 9.045 3.735 5.960 1.00 71.44 179 SER A N 1
ATOM 1400 C CA . SER A 1 179 ? 10.323 3.937 6.657 1.00 71.44 179 SER A CA 1
ATOM 1401 C C . SER A 1 179 ? 11.525 3.929 5.706 1.00 71.44 179 SER A C 1
ATOM 1403 O O . SER A 1 179 ? 12.601 4.420 6.063 1.00 71.44 179 SER A O 1
ATOM 1405 N N . SER A 1 180 ? 11.349 3.407 4.489 1.00 69.56 180 SER A N 1
ATOM 1406 C CA . SER A 1 180 ? 12.374 3.429 3.455 1.00 69.56 180 SER A CA 1
ATOM 1407 C C . SER A 1 180 ? 12.517 4.826 2.858 1.00 69.56 180 SER A C 1
ATOM 1409 O O . SER A 1 180 ? 11.553 5.563 2.664 1.00 69.56 180 SER A O 1
ATOM 1411 N N . ARG A 1 181 ? 13.757 5.208 2.546 1.00 75.12 181 ARG A N 1
ATOM 1412 C CA . ARG A 1 181 ? 14.046 6.429 1.787 1.00 75.12 181 ARG A CA 1
ATOM 1413 C C . ARG A 1 181 ? 14.208 6.060 0.322 1.00 75.12 181 ARG A C 1
ATOM 1415 O O . ARG A 1 181 ? 15.015 5.182 0.028 1.00 75.12 181 ARG A O 1
ATOM 1422 N N . PHE A 1 182 ? 13.579 6.818 -0.577 1.00 78.62 182 PHE A N 1
ATOM 1423 C CA . PHE A 1 182 ? 13.656 6.617 -2.031 1.00 78.62 182 PHE A CA 1
ATOM 1424 C C . PHE A 1 182 ? 15.068 6.305 -2.545 1.00 78.62 182 PHE A C 1
ATOM 1426 O O . PHE A 1 182 ? 15.291 5.346 -3.281 1.00 78.62 182 PHE A O 1
ATOM 1433 N N . LYS A 1 183 ? 16.070 7.054 -2.068 1.00 80.25 183 LYS A N 1
ATOM 1434 C CA . LYS A 1 183 ? 17.481 6.841 -2.418 1.00 80.25 183 LYS A CA 1
ATOM 1435 C C . LYS A 1 183 ? 17.998 5.430 -2.091 1.00 80.25 183 LYS A C 1
ATOM 1437 O O . LYS A 1 183 ? 18.811 4.896 -2.841 1.00 80.25 183 LYS A O 1
ATOM 1442 N N . TRP A 1 184 ? 17.596 4.847 -0.965 1.00 79.94 184 TRP A N 1
ATOM 1443 C CA . TRP A 1 184 ? 18.017 3.500 -0.569 1.00 79.94 184 TRP A CA 1
ATOM 1444 C C . TRP A 1 184 ? 17.333 2.430 -1.410 1.00 79.94 184 TRP A C 1
ATOM 1446 O O . TRP A 1 184 ? 17.991 1.485 -1.833 1.00 79.94 184 TRP A O 1
ATOM 1456 N N . ASP A 1 185 ? 16.063 2.619 -1.745 1.00 85.31 185 ASP A N 1
ATOM 1457 C CA . ASP A 1 185 ? 15.338 1.679 -2.600 1.00 85.31 185 ASP A CA 1
ATOM 1458 C C . ASP A 1 185 ? 15.837 1.720 -4.048 1.00 85.31 185 ASP A C 1
ATOM 1460 O O . ASP A 1 185 ? 16.007 0.671 -4.674 1.00 85.31 185 ASP A O 1
ATOM 1464 N N . LEU A 1 186 ? 16.196 2.905 -4.561 1.00 83.25 186 LEU A N 1
ATOM 1465 C CA . LEU A 1 186 ? 16.917 3.024 -5.831 1.00 83.25 186 LEU A CA 1
ATOM 1466 C C . LEU A 1 186 ? 18.258 2.287 -5.800 1.00 83.25 186 LEU A C 1
ATOM 1468 O O . LEU A 1 186 ? 18.641 1.668 -6.797 1.00 83.25 186 LEU A O 1
ATOM 1472 N N . GLN A 1 187 ? 18.973 2.318 -4.673 1.00 85.31 187 GLN A N 1
ATOM 1473 C CA . GLN A 1 187 ? 20.204 1.547 -4.516 1.00 85.31 187 GLN A CA 1
ATOM 1474 C C . GLN A 1 187 ? 19.920 0.040 -4.512 1.00 85.31 187 GLN A C 1
ATOM 1476 O O . GLN A 1 187 ? 20.649 -0.706 -5.160 1.00 85.31 187 GLN A O 1
ATOM 1481 N N . SER A 1 188 ? 18.853 -0.416 -3.854 1.00 85.25 188 SER A N 1
ATOM 1482 C CA . SER A 1 188 ? 18.429 -1.823 -3.879 1.00 85.25 188 SER A CA 1
ATOM 1483 C C . SER A 1 188 ? 18.111 -2.291 -5.300 1.00 85.25 188 SER A C 1
ATOM 1485 O O . SER A 1 188 ? 18.602 -3.336 -5.734 1.00 85.25 188 SER A O 1
ATOM 1487 N N . LEU A 1 189 ? 17.376 -1.483 -6.071 1.00 85.69 189 LEU A N 1
ATOM 1488 C CA . LEU A 1 189 ? 17.112 -1.766 -7.480 1.00 85.69 189 LEU A CA 1
ATOM 1489 C C . LEU A 1 189 ? 18.406 -1.767 -8.306 1.00 85.69 189 LEU A C 1
ATOM 1491 O O . LEU A 1 189 ? 18.612 -2.665 -9.120 1.00 85.69 189 LEU A O 1
ATOM 1495 N N . SER A 1 190 ? 19.319 -0.828 -8.050 1.00 86.06 190 SER A N 1
ATOM 1496 C CA . SER A 1 190 ? 20.640 -0.783 -8.696 1.00 86.06 190 SER A CA 1
ATOM 1497 C C . SER A 1 190 ? 21.459 -2.046 -8.412 1.00 86.06 190 SER A C 1
ATOM 1499 O O . SER A 1 190 ? 22.031 -2.635 -9.329 1.00 86.06 190 SER A O 1
ATOM 1501 N N . ASN A 1 191 ? 21.462 -2.518 -7.164 1.00 86.25 191 ASN A N 1
ATOM 1502 C CA . ASN A 1 191 ? 22.154 -3.741 -6.760 1.00 86.25 191 ASN A CA 1
ATOM 1503 C C . ASN A 1 191 ? 21.561 -4.971 -7.463 1.00 86.25 191 ASN A C 1
ATOM 1505 O O . ASN A 1 191 ? 22.311 -5.801 -7.972 1.00 86.25 191 ASN A O 1
ATOM 1509 N N . ARG A 1 192 ? 20.226 -5.061 -7.571 1.00 84.94 192 ARG A N 1
ATOM 1510 C CA . ARG A 1 192 ? 19.538 -6.128 -8.325 1.00 84.94 192 ARG A CA 1
ATOM 1511 C C . ARG A 1 192 ? 19.873 -6.093 -9.818 1.00 84.94 192 ARG A C 1
ATOM 1513 O O . ARG A 1 192 ? 20.004 -7.126 -10.475 1.00 84.94 192 ARG A O 1
ATOM 1520 N N . ILE A 1 193 ? 20.025 -4.899 -10.384 1.00 83.69 193 ILE A N 1
ATOM 1521 C CA . ILE A 1 193 ? 20.434 -4.731 -11.782 1.00 83.69 193 ILE A CA 1
ATOM 1522 C C . ILE A 1 193 ? 21.850 -5.284 -11.999 1.00 83.69 193 ILE A C 1
ATOM 1524 O O . ILE A 1 193 ? 22.081 -5.908 -13.038 1.00 83.69 193 ILE A O 1
ATOM 1528 N N . GLN A 1 194 ? 22.751 -5.096 -11.030 1.00 79.88 194 GLN A N 1
ATOM 1529 C CA . GLN A 1 194 ? 24.163 -5.494 -11.087 1.00 79.88 194 GLN A CA 1
ATOM 1530 C C . GLN A 1 194 ? 24.420 -6.969 -10.727 1.00 79.88 194 GLN A C 1
ATOM 1532 O O . GLN A 1 194 ? 25.266 -7.602 -11.359 1.00 79.88 194 GLN A O 1
ATOM 1537 N N . SER A 1 195 ? 23.693 -7.557 -9.769 1.00 76.44 195 SER A N 1
ATOM 1538 C CA . SER A 1 195 ? 23.901 -8.956 -9.351 1.00 76.44 195 SER A CA 1
ATOM 1539 C C . SER A 1 195 ? 23.702 -9.940 -10.510 1.00 76.44 195 SER A C 1
ATOM 1541 O O . SER A 1 195 ? 24.549 -10.795 -10.753 1.00 76.44 195 SER A O 1
ATOM 1543 N N . VAL A 1 196 ? 22.675 -9.724 -11.334 1.00 63.41 196 VAL A N 1
ATOM 1544 C CA . VAL A 1 196 ? 22.367 -10.571 -12.501 1.00 63.41 196 VAL A CA 1
ATOM 1545 C C . VAL A 1 196 ? 23.401 -10.430 -13.632 1.00 63.41 196 VAL A C 1
ATOM 1547 O O . VAL A 1 196 ? 23.557 -11.335 -14.452 1.00 63.41 196 VAL A O 1
ATOM 1550 N N . GLN A 1 197 ? 24.156 -9.324 -13.689 1.00 56.97 197 GLN A N 1
ATOM 1551 C CA . GLN A 1 197 ? 25.261 -9.184 -14.649 1.00 56.97 197 GLN A CA 1
ATOM 1552 C C . GLN A 1 197 ? 26.458 -10.078 -14.293 1.00 56.97 197 GLN A C 1
ATOM 1554 O O . GLN A 1 197 ? 27.219 -10.451 -15.183 1.00 56.97 197 GLN A O 1
ATOM 1559 N N . SER A 1 198 ? 26.607 -10.439 -13.016 1.00 55.19 198 SER A N 1
ATOM 1560 C CA . SER A 1 198 ? 27.735 -11.226 -12.500 1.00 55.19 198 SER A CA 1
ATOM 1561 C C . SER A 1 198 ? 27.575 -12.725 -12.773 1.00 55.19 198 SER A C 1
ATOM 1563 O O . SER A 1 198 ? 28.564 -13.415 -13.009 1.00 55.19 198 SER A O 1
ATOM 1565 N N . ASP A 1 199 ? 26.333 -13.215 -12.805 1.00 53.62 199 ASP A N 1
ATOM 1566 C CA . ASP A 1 199 ? 26.028 -14.640 -12.990 1.00 53.62 199 ASP A CA 1
ATOM 1567 C C . ASP A 1 199 ? 26.057 -15.093 -14.458 1.00 53.62 199 ASP A C 1
ATOM 1569 O O . ASP A 1 199 ? 26.223 -16.276 -14.727 1.00 53.62 199 ASP A O 1
ATOM 1573 N N . LYS A 1 200 ? 25.958 -14.167 -15.424 1.00 48.03 200 LYS A N 1
ATOM 1574 C CA . LYS A 1 200 ? 26.111 -14.465 -16.866 1.00 48.03 200 LYS A CA 1
ATOM 1575 C C . LYS A 1 200 ? 27.556 -14.335 -17.377 1.00 48.03 200 LYS A C 1
ATOM 1577 O O . LYS A 1 200 ? 27.795 -14.548 -18.563 1.00 48.03 200 LYS A O 1
ATOM 1582 N N . ALA A 1 201 ? 28.497 -13.935 -16.519 1.00 47.44 201 ALA A N 1
ATOM 1583 C CA . ALA A 1 201 ? 29.919 -13.780 -16.851 1.00 47.44 201 ALA A CA 1
ATOM 1584 C C . ALA A 1 201 ? 30.801 -14.940 -16.336 1.00 47.44 201 ALA A C 1
ATOM 1586 O O . ALA A 1 201 ? 32.022 -14.886 -16.489 1.00 47.44 201 ALA A O 1
ATOM 1587 N N . LYS A 1 202 ? 30.189 -15.967 -15.733 1.00 42.09 202 LYS A N 1
ATOM 1588 C CA . LYS A 1 202 ? 30.795 -17.259 -15.379 1.00 42.09 202 LYS A CA 1
ATOM 1589 C C . LYS A 1 202 ? 30.235 -18.350 -16.281 1.00 42.09 202 LYS A C 1
ATOM 1591 O O . LYS A 1 202 ? 30.999 -19.300 -16.549 1.00 42.09 202 LYS A O 1
#

Foldseek 3Di:
DDDQVLLVVLVQVVLPPDPLQPPFGKDWPDWDQDPVGFWIKTATFTCCCPPVVPPVRGDAFFGIWIAGRPPRDIDTATNVGDSVNVVVLVVVVVVLVQWWKFKFFDPDDPDPVQLVLQCVLLVDDSVLSVVCNDPPNRGEETDRPVVSVVVCVVCVVSSTHIDIDTDNDCPVYHYDDPVDDSVVSSVVSSVVSVVVVVVVVD

pLDDT: mean 86.03, std 10.55, range [42.09, 97.75]

Secondary structure (DSSP, 8-state):
---HHHHHHHHHHHHTT-GGGTTPPEEEEEEE--SS-SEEEEEEEEHHHHTT--GGG---SEEEEEEETTT--EEEEETTS-HHHHHHHHHHHHHHTT-EEEEEE--S---HHHHHHHHHHTT--HHHHHHHTSTTTTEEEES-HHHHHHHHHHHHTTT--EEEEEES--TTSEE--TTS-HHHHHHHHHHHHHHHHHHT--

Radius of gyration: 22.18 Å; chains: 1; bounding box: 54×33×61 Å